Protein AF-A0AB37UD16-F1 (afdb_monomer)

Foldseek 3Di:
DPFDEDEDEFELCLVVCLPPDDQQVVSVVVSVVCQVCVCVVVVGHYDYQEYEFNAHADPCLQPDDDPVSVVVQVVRLVSLLVSLLVVLVCVVVPPPHAYAREFDGSFLVSRLVSLLSSLVSDDLRHEYEYDDCLCCVVCVVCVLRLLSNLVNRLVVCLVSNHAEYEYENDLDLLSLLSNVLSSVLSNHHYYYDHPLLPVCLVDPDNVVSVQPDNDSVVSVVVSVVCSVCSCVDPCNVVPDDNPPDPPDDD

Radius of gyration: 18.3 Å; Cα contacts (8 Å, |Δi|>4): 389; chains: 1; bounding box: 56×47×44 Å

Sequence (250 aa):
MQVATTIGLLDSGAFSDLQRRFTPEQALIRQLTWEARASKKLGVSWRCQAIASYDFIVPKALQLKSWRLETEAQTAIDLTVEAAQYITSQHQYLKPRHLILGCQGTDVEQYRQCVLRVLEYANADDWCGLGGWAKLGTYRSLLPIFYETLHECIPAIAASGIRHIHLYGVLLEQALAGLLFIADRYHLSVSCDSNRPLLDLTRRDLLRAGVRKAYWRDNVAWWLDYCAAMRSSKFYKEPPRLNNQLFLVF

Secondary structure (DSSP, 8-state):
-PPPPEEEEE---TTT-TTSPPPHHHHHHHHHHHHHHHHHHHTS-EEEEEEE------TTTTT---HHHHHHHHHHHHHHHHHHHHHHHTHHHHTTSEEEEEE--SSHHHHHHHHHHHHTT--TTSEEEE-S-TTTTT-GGGHHHHHHHHHHHHHHHHHTT--EEEETT---HHHHHHHHHHHHHTT-EEEE--SHHHHGGGSS-TTTTT---SSHHHHHHHHHHHHHTGGGSHHHHSPPPPTT------

pLDDT: mean 90.48, std 13.48, range [34.56, 98.81]

Nearest PDB structures (foldseek):
  8dbe-assembly1_A  TM=3.820E-01  e=1.912E+00  Homo sapiens
  1lt8-assembly1_A-2  TM=3.448E-01  e=3.074E+00  Homo sapiens
  5mp7-assembly1_A  TM=3.358E-01  e=5.788E+00  Mycolicibacterium smegmatis MC2 155
  1wxi-assembly1_A-2  TM=2.574E-01  e=3.416E+00  Escherichia coli
  1wxe-assembly1_A  TM=3.153E-01  e=9.304E+00  Escherichia coli

Solvent-accessible surface area (backbone atoms only — not comparable to full-atom values): 13843 Å² total; per-residue (Å²): 131,86,77,74,66,48,73,49,68,42,70,35,50,44,87,79,27,78,90,61,74,72,53,51,65,58,32,49,53,49,44,53,58,47,58,79,44,39,30,75,74,69,76,44,53,64,44,75,46,29,41,38,29,41,33,43,79,65,95,58,47,84,77,59,93,48,75,68,51,54,54,53,48,50,51,27,35,53,48,14,36,51,14,29,46,53,50,46,76,39,45,82,79,51,53,93,39,32,43,26,39,40,27,38,54,58,51,47,66,52,28,41,53,28,44,57,60,38,53,77,56,55,52,49,77,27,28,46,22,46,45,83,48,49,53,44,80,79,44,62,87,48,50,65,56,50,53,51,31,48,68,64,36,49,61,56,46,40,71,66,48,32,44,35,38,35,35,43,48,47,85,41,65,61,60,54,17,36,51,50,50,57,32,53,78,62,70,34,47,76,51,66,43,64,66,53,54,58,55,26,72,76,44,94,51,37,67,86,54,65,52,85,42,97,49,51,67,58,20,41,50,50,50,52,56,49,61,74,45,34,79,76,37,68,38,32,77,56,45,85,76,63,84,93,62,81,76,78,85,126

Organism: NCBI:txid388085

Mean predicted aligned error: 5.1 Å

Structure (mmCIF, N/CA/C/O backbone):
data_AF-A0AB37UD16-F1
#
_entry.id   AF-A0AB37UD16-F1
#
loop_
_atom_site.group_PDB
_atom_site.id
_atom_site.type_symbol
_atom_site.label_atom_id
_atom_site.label_alt_id
_atom_site.label_comp_id
_atom_site.label_asym_id
_atom_site.label_entity_id
_atom_site.label_seq_id
_atom_site.pdbx_PDB_ins_code
_atom_site.Cartn_x
_atom_site.Cartn_y
_atom_site.Cartn_z
_atom_site.occupancy
_atom_site.B_iso_or_equiv
_atom_site.auth_seq_id
_atom_site.auth_comp_id
_atom_site.auth_asym_id
_atom_site.auth_atom_id
_atom_site.pdbx_PDB_model_num
ATOM 1 N N . MET A 1 1 ? -31.918 6.066 -12.190 1.00 50.19 1 MET A N 1
ATOM 2 C CA . MET A 1 1 ? -30.537 5.591 -12.429 1.00 50.19 1 MET A CA 1
ATOM 3 C C . MET A 1 1 ? -29.808 5.587 -11.098 1.00 50.19 1 MET A C 1
ATOM 5 O O . MET A 1 1 ? -29.763 6.637 -10.470 1.00 50.19 1 MET A O 1
ATOM 9 N N . GLN A 1 2 ? -29.302 4.442 -10.633 1.00 49.12 2 GLN A N 1
ATOM 10 C CA . GLN A 1 2 ? -28.374 4.432 -9.498 1.00 49.12 2 GLN A CA 1
ATOM 11 C C . GLN A 1 2 ? -27.097 5.150 -9.938 1.00 49.12 2 GLN A C 1
ATOM 13 O O . GLN A 1 2 ? -26.460 4.744 -10.907 1.00 49.12 2 GLN A O 1
ATOM 18 N N . VAL A 1 3 ? -26.756 6.248 -9.266 1.00 68.69 3 VAL A N 1
ATOM 19 C CA . VAL A 1 3 ? -25.449 6.881 -9.445 1.00 68.69 3 VAL A CA 1
ATOM 20 C C . VAL A 1 3 ? -24.431 5.919 -8.846 1.00 68.69 3 VAL A C 1
ATOM 22 O O . VAL A 1 3 ? -24.510 5.620 -7.657 1.00 68.69 3 VAL A O 1
ATOM 25 N N . ALA A 1 4 ? -23.522 5.392 -9.666 1.00 81.25 4 ALA A N 1
ATOM 26 C CA . ALA A 1 4 ? -22.477 4.496 -9.188 1.00 81.25 4 ALA A CA 1
ATOM 27 C C . ALA A 1 4 ? -21.670 5.187 -8.073 1.00 81.25 4 ALA A C 1
ATOM 29 O O . ALA A 1 4 ? -21.161 6.295 -8.259 1.00 81.25 4 ALA A O 1
ATOM 30 N N . THR A 1 5 ? -21.574 4.550 -6.906 1.00 90.81 5 THR A N 1
ATOM 31 C CA . THR A 1 5 ? -20.748 5.038 -5.797 1.00 90.81 5 THR A CA 1
ATOM 32 C C . THR A 1 5 ? -19.291 4.688 -6.066 1.00 90.81 5 THR A C 1
ATOM 34 O O . THR A 1 5 ? -18.948 3.525 -6.270 1.00 90.81 5 THR A O 1
ATOM 37 N N . THR A 1 6 ? -18.416 5.689 -6.048 1.00 93.38 6 THR A N 1
ATOM 38 C CA . THR A 1 6 ? -16.969 5.478 -6.051 1.00 93.38 6 THR A CA 1
ATOM 39 C C . THR A 1 6 ? -16.547 4.872 -4.708 1.00 93.38 6 THR A C 1
ATOM 41 O O . THR A 1 6 ? -16.966 5.351 -3.652 1.00 93.38 6 THR A O 1
ATOM 44 N N . ILE A 1 7 ? -15.728 3.815 -4.759 1.00 94.75 7 ILE A N 1
ATOM 45 C CA . ILE A 1 7 ? -15.090 3.134 -3.615 1.00 94.75 7 ILE A CA 1
ATOM 46 C C . ILE A 1 7 ? -13.565 3.323 -3.737 1.00 94.75 7 ILE A C 1
ATOM 48 O O . ILE A 1 7 ? -13.040 3.412 -4.842 1.00 94.75 7 ILE A O 1
ATOM 52 N N . GLY A 1 8 ? -12.869 3.486 -2.616 1.00 95.06 8 GLY A N 1
ATOM 53 C CA . GLY A 1 8 ? -11.491 3.973 -2.595 1.00 95.06 8 GLY A CA 1
ATOM 54 C C . GLY A 1 8 ? -10.901 4.020 -1.189 1.00 95.06 8 GLY A C 1
ATOM 55 O O . GLY A 1 8 ? -11.560 3.688 -0.197 1.00 95.06 8 GLY A O 1
ATOM 56 N N . LEU A 1 9 ? -9.649 4.447 -1.124 1.00 96.94 9 LEU A N 1
ATOM 57 C CA . LEU A 1 9 ? -8.825 4.397 0.075 1.00 96.94 9 LEU A CA 1
ATOM 58 C C . LEU A 1 9 ? -8.332 5.809 0.400 1.00 96.94 9 LEU A C 1
ATOM 60 O O . LEU A 1 9 ? -8.100 6.612 -0.508 1.00 96.94 9 LEU A O 1
ATOM 64 N N . LEU A 1 10 ? -8.180 6.116 1.685 1.00 97.06 10 LEU A N 1
ATOM 65 C CA . LEU A 1 10 ? -7.607 7.377 2.145 1.00 97.06 10 LEU A CA 1
ATOM 66 C C . LEU A 1 10 ? -6.163 7.165 2.581 1.00 97.06 10 LEU A C 1
ATOM 68 O O . LEU A 1 10 ? -5.913 6.637 3.663 1.00 97.06 10 LEU A O 1
ATOM 72 N N . ASP A 1 11 ? -5.227 7.638 1.762 1.00 96.31 11 ASP A N 1
ATOM 73 C CA . ASP A 1 11 ? -3.826 7.790 2.157 1.00 96.31 11 ASP A CA 1
ATOM 74 C C . ASP A 1 11 ? -3.718 8.783 3.328 1.00 96.31 11 ASP A C 1
ATOM 76 O O . ASP A 1 11 ? -4.501 9.733 3.443 1.00 96.31 11 ASP A O 1
ATOM 80 N N . SER A 1 12 ? -2.762 8.544 4.218 1.00 96.12 12 SER A N 1
ATOM 81 C CA . SER A 1 12 ? -2.488 9.376 5.383 1.00 96.12 12 SER A CA 1
ATOM 82 C C . SER A 1 12 ? -1.819 10.699 5.032 1.00 96.12 12 SER A C 1
ATOM 84 O O . SER A 1 12 ? -1.863 11.624 5.838 1.00 96.12 12 SER A O 1
ATOM 86 N N . GLY A 1 13 ? -1.240 10.825 3.835 1.00 94.06 13 GLY A N 1
ATOM 87 C CA . GLY A 1 13 ? -0.472 11.977 3.371 1.00 94.06 13 GLY A CA 1
ATOM 88 C C . GLY A 1 13 ? 1.005 11.928 3.765 1.00 94.06 13 GLY A C 1
ATOM 89 O O . GLY A 1 13 ? 1.731 12.876 3.464 1.00 94.06 13 GLY A O 1
ATOM 90 N N . ALA A 1 14 ? 1.472 10.832 4.377 1.00 92.50 14 ALA A N 1
ATOM 91 C CA . ALA A 1 14 ? 2.841 10.668 4.871 1.00 92.50 14 ALA A CA 1
ATOM 92 C C . ALA A 1 14 ? 3.918 11.021 3.832 1.00 92.50 14 ALA A C 1
ATOM 94 O O . ALA A 1 14 ? 4.915 11.664 4.169 1.00 92.50 14 ALA A O 1
ATOM 95 N N . PHE A 1 15 ? 3.689 10.676 2.561 1.00 89.19 15 PHE A N 1
ATOM 96 C CA . PHE A 1 15 ? 4.589 10.999 1.449 1.00 89.19 15 PHE A CA 1
ATOM 97 C C . PHE A 1 15 ? 4.678 12.497 1.124 1.00 89.19 15 PHE A C 1
ATOM 99 O O . PHE A 1 15 ? 5.715 12.968 0.660 1.00 89.19 15 PHE A O 1
ATOM 106 N N . SER A 1 16 ? 3.610 13.259 1.357 1.00 90.25 16 SER A N 1
ATOM 107 C CA . SER A 1 16 ? 3.579 14.702 1.075 1.00 90.25 16 SER A CA 1
ATOM 108 C C . SER A 1 16 ? 4.138 15.541 2.228 1.00 90.25 16 SER A C 1
ATOM 110 O O . SER A 1 16 ? 4.622 16.648 2.008 1.00 90.25 16 SER A O 1
ATOM 112 N N . ASP A 1 17 ? 4.124 15.003 3.446 1.00 90.94 17 ASP A N 1
ATOM 113 C CA . ASP A 1 17 ? 4.440 15.737 4.676 1.00 90.94 17 ASP A CA 1
ATOM 114 C C . ASP A 1 17 ? 5.901 15.587 5.134 1.00 90.94 17 ASP A C 1
ATOM 116 O O . ASP A 1 17 ? 6.232 15.873 6.285 1.00 90.94 17 ASP A O 1
ATOM 120 N N . LEU A 1 18 ? 6.809 15.158 4.248 1.00 82.69 18 LEU A N 1
ATOM 121 C CA . LEU A 1 18 ? 8.214 14.887 4.597 1.00 82.69 18 LEU A CA 1
ATOM 122 C C . LEU A 1 18 ? 8.936 16.094 5.222 1.00 82.69 18 LEU A C 1
ATOM 124 O O . LEU A 1 18 ? 9.849 15.913 6.021 1.00 82.69 18 LEU A O 1
ATOM 128 N N . GLN A 1 19 ? 8.542 17.320 4.862 1.00 83.25 19 GLN A N 1
ATOM 129 C CA . GLN A 1 19 ? 9.136 18.555 5.392 1.00 83.25 19 GLN A CA 1
ATOM 130 C C . GLN A 1 19 ? 8.421 19.100 6.634 1.00 83.25 19 GLN A C 1
ATOM 132 O O . GLN A 1 19 ? 9.008 19.866 7.395 1.00 83.25 19 GLN A O 1
ATOM 137 N N . ARG A 1 20 ? 7.150 18.742 6.832 1.00 88.62 20 ARG A N 1
ATOM 138 C CA . ARG A 1 20 ? 6.320 19.229 7.936 1.00 88.62 20 ARG A CA 1
ATOM 139 C C . ARG A 1 20 ? 5.375 18.118 8.365 1.00 88.62 20 ARG A C 1
ATOM 141 O O 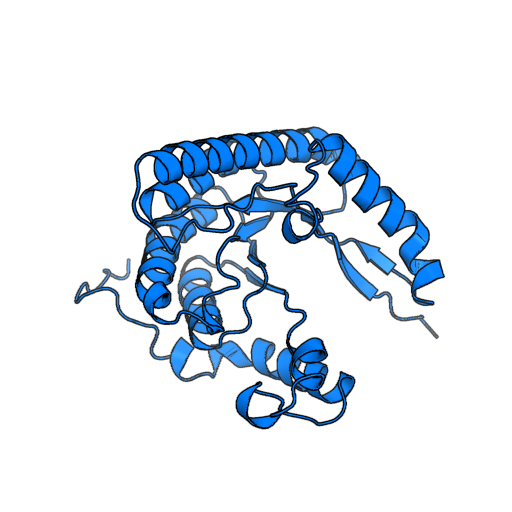. ARG A 1 20 ? 4.258 18.018 7.866 1.00 88.62 20 ARG A O 1
ATOM 148 N N . ARG A 1 21 ? 5.851 17.293 9.293 1.00 91.38 21 ARG A N 1
ATOM 149 C CA . ARG A 1 21 ? 5.105 16.142 9.797 1.00 91.38 21 ARG A CA 1
ATOM 150 C C . ARG A 1 21 ? 3.995 16.590 10.748 1.00 91.38 21 ARG A C 1
ATOM 152 O O . ARG A 1 21 ? 4.198 17.469 11.584 1.00 91.38 21 ARG A O 1
ATOM 159 N N . PHE A 1 22 ? 2.840 15.952 10.616 1.00 94.00 22 PHE A N 1
ATOM 160 C CA . PHE A 1 22 ? 1.748 16.007 11.583 1.00 94.00 22 PHE A CA 1
ATOM 161 C C . PHE A 1 22 ? 1.900 14.930 12.662 1.00 94.00 22 PHE A C 1
ATOM 163 O O . PHE A 1 22 ? 2.719 14.021 12.530 1.00 94.00 22 PHE A O 1
ATOM 170 N N . THR A 1 23 ? 1.095 15.015 13.719 1.00 96.44 23 THR A N 1
ATOM 171 C CA . THR A 1 23 ? 0.837 13.858 14.588 1.00 96.44 23 THR A CA 1
ATOM 172 C C . THR A 1 23 ? -0.113 12.869 13.891 1.00 96.44 23 THR A C 1
ATOM 174 O O . THR A 1 23 ? -0.852 13.278 12.985 1.00 96.44 23 THR A O 1
ATOM 177 N N . PRO A 1 24 ? -0.159 11.587 14.306 1.00 97.69 24 PRO A N 1
ATOM 178 C CA . PRO A 1 24 ? -1.139 10.627 13.788 1.00 97.69 24 PRO A CA 1
ATOM 179 C C . PRO A 1 24 ? -2.594 11.122 13.886 1.00 97.69 24 PRO A C 1
ATOM 181 O O . PRO A 1 24 ? -3.361 10.986 12.935 1.00 97.69 24 PRO A O 1
ATOM 184 N N . GLU A 1 25 ? -2.952 11.790 14.986 1.00 98.25 25 GLU A N 1
ATOM 185 C CA . GLU A 1 25 ? -4.274 12.401 15.181 1.00 98.25 25 GLU A CA 1
ATOM 186 C C . GLU A 1 25 ? -4.575 13.503 14.161 1.00 98.25 25 GLU A C 1
ATOM 188 O O . GLU A 1 25 ? -5.632 13.517 13.530 1.00 98.25 25 GLU A O 1
ATOM 193 N N . GLN A 1 26 ? -3.631 14.419 13.950 1.00 98.06 26 GLN A N 1
ATOM 194 C CA . GLN A 1 26 ? -3.787 15.498 12.975 1.00 98.06 26 GLN A CA 1
ATOM 195 C C . GLN A 1 26 ? -3.918 14.957 11.544 1.00 98.06 26 GLN A C 1
ATOM 197 O O . GLN A 1 26 ? -4.720 15.474 10.759 1.00 98.06 26 GLN A O 1
ATOM 202 N N . ALA A 1 27 ? -3.163 13.907 11.203 1.00 97.94 27 ALA A N 1
ATOM 203 C CA . ALA A 1 27 ? -3.276 13.229 9.916 1.00 97.94 27 ALA A CA 1
ATOM 204 C C . ALA A 1 27 ? -4.663 12.585 9.736 1.00 97.94 27 ALA A C 1
ATOM 206 O O . ALA A 1 27 ? -5.300 12.804 8.700 1.00 97.94 27 ALA A O 1
ATOM 207 N N . LEU A 1 28 ? -5.175 11.903 10.767 1.00 98.44 28 LEU A N 1
ATOM 208 C CA . LEU A 1 28 ? -6.514 11.312 10.765 1.00 98.44 28 LEU A CA 1
ATOM 209 C C . LEU A 1 28 ? -7.611 12.373 10.595 1.00 98.44 28 LEU A C 1
ATOM 211 O O . LEU A 1 28 ? -8.476 12.248 9.724 1.00 98.44 28 LEU A O 1
ATOM 215 N N . ILE A 1 29 ? -7.550 13.466 11.362 1.00 98.38 29 ILE A N 1
ATOM 216 C CA . ILE A 1 29 ? -8.497 14.587 11.248 1.00 98.38 29 ILE A CA 1
ATOM 217 C C . ILE A 1 29 ? -8.503 15.143 9.820 1.00 98.38 29 ILE A C 1
ATOM 219 O O . ILE A 1 29 ? -9.568 15.434 9.264 1.00 98.38 29 ILE A O 1
ATOM 223 N N . ARG A 1 30 ? -7.331 15.267 9.187 1.00 97.75 30 ARG A N 1
ATOM 224 C CA . ARG A 1 30 ? -7.219 15.715 7.794 1.00 97.75 30 ARG A CA 1
ATOM 225 C C . ARG A 1 30 ? -7.870 14.732 6.819 1.00 97.75 30 ARG A C 1
ATOM 227 O O . ARG A 1 30 ? -8.603 15.188 5.938 1.00 97.75 30 ARG A O 1
ATOM 234 N N . GLN A 1 31 ? -7.638 13.426 6.969 1.00 98.00 31 GLN A N 1
ATOM 235 C CA . GLN A 1 31 ? -8.264 12.390 6.134 1.00 98.00 31 GLN A CA 1
ATOM 236 C C . GLN A 1 31 ? -9.796 12.470 6.217 1.00 98.00 31 GLN A C 1
ATOM 238 O O . GLN A 1 31 ? -10.465 12.582 5.187 1.00 98.00 31 GLN A O 1
ATOM 243 N N . LEU A 1 32 ? -10.350 12.521 7.432 1.00 98.19 32 LEU A N 1
ATOM 244 C CA . LEU A 1 32 ? -11.799 12.591 7.662 1.00 98.19 32 LEU A CA 1
ATOM 245 C C . LEU A 1 32 ? -12.407 13.913 7.171 1.00 98.19 32 LEU A C 1
ATOM 247 O O . LEU A 1 32 ? -13.484 13.933 6.573 1.00 98.19 32 LEU A O 1
ATOM 251 N N . THR A 1 33 ? -11.689 15.027 7.343 1.00 97.81 33 THR A N 1
ATOM 252 C CA . THR A 1 33 ? -12.109 16.337 6.818 1.00 97.81 33 THR A CA 1
ATOM 253 C C . THR A 1 33 ? -12.171 16.339 5.291 1.00 97.81 33 THR A C 1
ATOM 255 O O . THR A 1 33 ? -13.073 16.946 4.704 1.00 97.81 33 THR A O 1
ATOM 258 N N . TRP A 1 34 ? -11.216 15.680 4.629 1.00 97.38 34 TRP A N 1
ATOM 259 C CA . TRP A 1 34 ? -11.242 15.519 3.179 1.00 97.38 34 TRP A CA 1
ATOM 260 C C . TRP A 1 34 ? -12.409 14.627 2.744 1.00 97.38 34 TRP A C 1
ATOM 262 O O . TRP A 1 34 ? -13.160 15.021 1.848 1.00 97.38 34 TRP A O 1
ATOM 272 N N . GLU A 1 35 ? -12.609 13.484 3.410 1.00 97.06 35 GLU A N 1
ATOM 273 C CA . GLU A 1 35 ? -13.692 12.535 3.120 1.00 97.06 35 GLU A CA 1
ATOM 274 C C . GLU A 1 35 ? -15.064 13.216 3.158 1.00 97.06 35 GLU A C 1
ATOM 276 O O . GLU A 1 35 ? -15.826 13.119 2.193 1.00 97.06 35 GLU A O 1
ATOM 281 N N . ALA A 1 36 ? -15.335 14.002 4.207 1.00 97.12 36 ALA A N 1
ATOM 282 C CA . ALA A 1 36 ? -16.593 14.729 4.394 1.00 97.12 36 ALA A CA 1
ATOM 283 C C . ALA A 1 36 ? -16.930 15.698 3.242 1.00 97.12 36 ALA A C 1
ATOM 285 O O . ALA A 1 36 ? -18.084 16.083 3.055 1.00 97.12 36 ALA A O 1
ATOM 286 N N . ARG A 1 37 ? -15.928 16.112 2.458 1.00 97.06 37 ARG A N 1
ATOM 287 C CA . ARG A 1 37 ? -16.080 17.053 1.336 1.00 97.06 37 ARG A CA 1
ATOM 288 C C . ARG A 1 37 ? -15.939 16.381 -0.026 1.00 97.06 37 ARG A C 1
ATOM 290 O O . ARG A 1 37 ? -16.214 17.025 -1.041 1.00 97.06 37 ARG A O 1
ATOM 297 N N . ALA A 1 38 ? -15.502 15.126 -0.079 1.00 95.81 38 ALA A N 1
ATOM 298 C CA . ALA A 1 38 ? -15.037 14.521 -1.316 1.00 95.81 38 ALA A CA 1
ATOM 299 C C . ALA A 1 38 ? -16.165 14.245 -2.320 1.00 95.81 38 ALA A C 1
ATOM 301 O O . ALA A 1 38 ? -15.970 14.553 -3.492 1.00 95.81 38 ALA A O 1
ATOM 302 N N . SER A 1 39 ? -17.371 13.844 -1.894 1.00 95.12 39 SER A N 1
ATOM 303 C CA . SER A 1 39 ? -18.503 13.694 -2.829 1.00 95.12 39 SER A CA 1
ATOM 304 C C . SER A 1 39 ? -18.820 14.999 -3.572 1.00 95.12 39 SER A C 1
ATOM 306 O O . SER A 1 39 ? -18.937 15.032 -4.796 1.00 95.12 39 SER A O 1
ATOM 308 N N . LYS A 1 40 ? -18.882 16.119 -2.834 1.00 95.19 40 LYS A N 1
ATOM 309 C CA . LYS A 1 40 ? -19.113 17.454 -3.408 1.00 95.19 40 LYS A CA 1
ATOM 310 C C . LYS A 1 40 ? -17.952 17.888 -4.302 1.00 95.19 40 LYS A C 1
ATOM 312 O O . LYS A 1 40 ? -18.180 18.438 -5.372 1.00 95.19 40 LYS A O 1
ATOM 317 N N . LYS A 1 41 ? -16.713 17.657 -3.860 1.00 94.31 41 LYS A N 1
ATOM 318 C CA . LYS A 1 41 ? -15.502 18.057 -4.587 1.00 94.31 41 LYS A CA 1
ATOM 319 C C . LYS A 1 41 ? -15.326 17.291 -5.901 1.00 94.31 41 LYS A C 1
ATOM 321 O O . LYS A 1 41 ? -14.844 17.870 -6.866 1.00 94.31 41 LYS A O 1
ATOM 326 N N . LEU A 1 42 ? -15.687 16.009 -5.924 1.00 91.19 42 LEU A N 1
ATOM 327 C CA . LEU A 1 42 ? -15.517 15.128 -7.079 1.00 91.19 42 LEU A CA 1
ATOM 328 C C . LEU A 1 42 ? -16.752 15.083 -7.991 1.00 91.19 42 LEU A C 1
ATOM 330 O O . LEU A 1 42 ? -16.654 14.592 -9.111 1.00 91.19 42 LEU A O 1
ATOM 334 N N . GLY A 1 43 ? -17.907 15.575 -7.530 1.00 93.75 43 GLY A N 1
ATOM 335 C CA . GLY A 1 43 ? -19.162 15.513 -8.285 1.00 93.75 43 GLY A CA 1
ATOM 336 C C . GLY A 1 43 ? -19.726 14.093 -8.425 1.00 93.75 43 GLY A C 1
ATOM 337 O O . GLY A 1 43 ? -20.530 13.844 -9.319 1.00 93.75 43 GLY A O 1
ATOM 338 N N . VAL A 1 44 ? -19.305 13.161 -7.564 1.00 93.19 44 VAL A N 1
ATOM 339 C CA . VAL A 1 44 ? -19.741 11.754 -7.547 1.00 93.19 44 VAL A CA 1
ATOM 340 C C . VAL A 1 44 ? -20.034 11.309 -6.117 1.00 93.19 44 VAL A C 1
ATOM 342 O O . VAL A 1 44 ? -19.515 11.886 -5.166 1.00 93.19 44 VAL A O 1
ATOM 345 N N . SER A 1 45 ? -20.860 10.276 -5.940 1.00 95.06 45 SER A N 1
ATOM 346 C CA . SER A 1 45 ? -21.026 9.640 -4.627 1.00 95.06 45 SER A CA 1
ATOM 347 C C . SER A 1 45 ? -19.715 8.960 -4.228 1.00 95.06 45 SER A C 1
ATOM 349 O O . SER A 1 45 ? -19.162 8.195 -5.017 1.00 95.06 45 SER A O 1
ATOM 351 N N . TRP A 1 46 ? -19.216 9.243 -3.025 1.00 95.88 46 TRP A N 1
ATOM 352 C CA . TRP A 1 46 ? -17.929 8.756 -2.539 1.00 95.88 46 TRP A CA 1
ATOM 353 C C . TRP A 1 46 ? -18.071 8.024 -1.196 1.00 95.88 46 TRP A C 1
ATOM 355 O O . TRP A 1 46 ? -18.790 8.492 -0.312 1.00 95.88 46 TRP A O 1
ATOM 365 N N . ARG A 1 47 ? -17.394 6.875 -1.043 1.00 95.75 47 ARG A N 1
ATOM 366 C CA . ARG A 1 47 ? -17.357 6.075 0.190 1.00 95.75 47 ARG A CA 1
ATOM 367 C C . ARG A 1 47 ? -15.956 5.526 0.462 1.00 95.75 47 ARG A C 1
ATOM 369 O O . ARG A 1 47 ? -15.483 4.662 -0.277 1.00 95.75 47 ARG A O 1
ATOM 376 N N . CYS A 1 48 ? -15.356 5.935 1.578 1.00 97.31 48 CYS A N 1
ATOM 377 C CA . CYS A 1 48 ? -14.093 5.375 2.052 1.00 97.31 48 CYS A CA 1
ATOM 378 C C . CYS A 1 48 ? -14.253 3.903 2.459 1.00 97.31 48 CYS A C 1
ATOM 380 O O . CYS A 1 48 ? -15.087 3.574 3.302 1.00 97.31 48 CYS A O 1
ATOM 382 N N . GLN A 1 49 ? -13.461 3.019 1.851 1.00 97.88 49 GLN A N 1
ATOM 383 C CA . GLN A 1 49 ? -13.394 1.601 2.212 1.00 97.88 49 GLN A CA 1
ATOM 384 C C . GLN A 1 49 ? -12.312 1.333 3.251 1.00 97.88 49 GLN A C 1
ATOM 386 O O . GLN A 1 49 ? -12.523 0.516 4.146 1.00 97.88 49 GLN A O 1
ATOM 391 N N . ALA A 1 50 ? -11.169 2.006 3.129 1.00 98.31 50 ALA A N 1
ATOM 392 C CA . ALA A 1 50 ? -10.075 1.854 4.070 1.00 98.31 50 ALA A CA 1
ATOM 393 C C . ALA A 1 50 ? -9.304 3.157 4.266 1.00 98.31 50 ALA A C 1
ATOM 395 O O . ALA A 1 50 ? -9.253 4.009 3.373 1.00 98.31 50 ALA A O 1
ATOM 396 N N . ILE A 1 51 ? -8.689 3.288 5.435 1.00 98.50 51 ILE A N 1
ATOM 397 C CA . ILE A 1 51 ? -7.928 4.464 5.849 1.00 98.50 51 ILE A CA 1
ATOM 398 C C . ILE A 1 51 ? -6.535 4.047 6.319 1.00 98.50 51 ILE A C 1
ATOM 400 O O . ILE A 1 51 ? -6.394 3.128 7.122 1.00 98.50 51 ILE A O 1
ATOM 404 N N . ALA A 1 52 ? -5.503 4.689 5.779 1.00 98.50 52 ALA A N 1
ATOM 405 C CA . ALA A 1 52 ? -4.117 4.355 6.074 1.00 98.50 52 ALA A CA 1
ATOM 406 C C . ALA A 1 52 ? -3.626 5.013 7.366 1.00 98.50 52 ALA A C 1
ATOM 408 O O . ALA A 1 52 ? -3.954 6.174 7.635 1.00 98.50 52 ALA A O 1
ATOM 409 N N . SER A 1 53 ? -2.796 4.289 8.122 1.00 98.25 53 SER A N 1
ATOM 410 C CA . SER A 1 53 ? -2.011 4.845 9.223 1.00 98.25 53 SER A CA 1
ATOM 411 C C . SER A 1 53 ? -0.979 5.859 8.711 1.00 98.25 53 SER A C 1
ATOM 413 O O . SER A 1 53 ? -0.556 5.834 7.552 1.00 98.25 53 SER A O 1
ATOM 415 N N . TYR A 1 54 ? -0.585 6.795 9.575 1.00 97.62 54 TYR A N 1
ATOM 416 C CA . TYR A 1 54 ? 0.366 7.857 9.240 1.00 97.62 54 TYR A CA 1
ATOM 417 C C . TYR A 1 54 ? 1.820 7.417 9.460 1.00 97.62 54 TYR A C 1
ATOM 419 O O . TYR A 1 54 ? 2.517 7.894 10.357 1.00 97.62 54 TYR A O 1
ATOM 427 N N . ASP A 1 55 ? 2.263 6.478 8.630 1.00 93.50 55 ASP A N 1
ATOM 428 C CA . ASP A 1 55 ? 3.601 5.895 8.654 1.00 93.50 55 ASP A CA 1
ATOM 429 C C . ASP A 1 55 ? 4.724 6.925 8.419 1.00 93.50 55 ASP A C 1
ATOM 431 O O . ASP A 1 55 ? 4.513 8.066 7.976 1.00 93.50 55 ASP A O 1
ATOM 435 N N . PHE A 1 56 ? 5.954 6.547 8.775 1.00 90.88 56 PHE A N 1
ATOM 436 C CA . PHE A 1 56 ? 7.131 7.398 8.620 1.00 90.88 56 PHE A CA 1
ATOM 437 C C . PHE A 1 56 ? 8.039 6.871 7.508 1.00 90.88 56 PHE A C 1
ATOM 439 O O . PHE A 1 56 ? 8.742 5.875 7.654 1.00 90.88 56 PHE A O 1
ATOM 446 N N . ILE A 1 57 ? 8.054 7.583 6.383 1.00 84.19 57 ILE A N 1
ATOM 447 C CA . ILE A 1 57 ? 8.863 7.220 5.218 1.00 84.19 57 ILE A CA 1
ATOM 448 C C . ILE A 1 57 ? 10.278 7.769 5.395 1.00 84.19 57 ILE A C 1
ATOM 450 O O . ILE A 1 57 ? 10.462 8.979 5.514 1.00 84.19 57 ILE A O 1
ATOM 454 N N . VAL A 1 58 ? 11.285 6.900 5.318 1.00 75.69 58 VAL A N 1
ATOM 455 C CA . VAL A 1 58 ? 12.700 7.299 5.305 1.00 75.69 58 VAL A CA 1
ATOM 456 C C . VAL A 1 58 ? 13.121 7.619 3.861 1.00 75.69 58 VAL A C 1
ATOM 458 O O . VAL A 1 58 ? 13.279 6.704 3.049 1.00 75.69 58 VAL A O 1
ATOM 461 N N . PRO A 1 59 ? 13.359 8.892 3.488 1.00 62.00 59 PRO A N 1
ATOM 462 C CA . PRO A 1 59 ? 13.540 9.280 2.082 1.00 62.00 59 PRO A CA 1
ATOM 463 C C . PRO A 1 59 ? 14.796 8.701 1.407 1.00 62.00 59 PRO A C 1
ATOM 465 O O . PRO A 1 59 ? 14.875 8.678 0.178 1.00 62.00 59 PRO A O 1
ATOM 468 N N . LYS A 1 60 ? 15.790 8.265 2.197 1.00 59.78 60 LYS A N 1
ATOM 469 C CA . LYS A 1 60 ? 17.106 7.776 1.735 1.00 59.78 60 LYS A CA 1
ATOM 470 C C . LYS A 1 60 ? 17.432 6.336 2.140 1.00 59.78 60 LYS A C 1
ATOM 472 O O . LYS A 1 60 ? 18.535 5.880 1.848 1.00 59.78 60 LYS A O 1
ATOM 477 N N . ALA A 1 61 ? 16.479 5.640 2.756 1.00 53.84 61 ALA A N 1
ATOM 478 C CA . ALA A 1 61 ? 16.610 4.295 3.317 1.00 53.84 61 ALA A CA 1
ATOM 479 C C . ALA A 1 61 ? 17.482 3.342 2.492 1.00 53.84 61 ALA A C 1
ATOM 481 O O . ALA A 1 61 ? 18.411 2.728 2.995 1.00 53.84 61 ALA A O 1
ATOM 482 N N . LEU A 1 62 ? 17.200 3.264 1.193 1.00 52.78 62 LEU A N 1
ATOM 483 C CA . LEU A 1 62 ? 17.735 2.219 0.324 1.00 52.78 62 LEU A CA 1
ATOM 484 C C . LEU A 1 62 ? 19.004 2.637 -0.439 1.00 52.78 62 LEU A C 1
ATOM 486 O O . LEU A 1 62 ? 19.437 1.915 -1.334 1.00 52.78 62 LEU A O 1
ATOM 490 N N . GLN A 1 63 ? 19.577 3.814 -0.156 1.00 51.62 63 GLN A N 1
ATOM 491 C CA . GLN A 1 63 ? 20.656 4.386 -0.978 1.00 51.62 63 GLN A CA 1
ATOM 492 C C . GLN A 1 63 ? 22.003 4.537 -0.270 1.00 51.62 63 GLN A C 1
ATOM 494 O O . GLN A 1 63 ? 23.008 4.724 -0.952 1.00 51.62 63 GLN A O 1
ATOM 499 N N . LEU A 1 64 ? 22.066 4.468 1.060 1.00 51.12 64 LEU A N 1
ATOM 500 C CA . LEU A 1 64 ? 23.297 4.740 1.802 1.00 51.12 64 LEU A CA 1
ATOM 501 C C . LEU A 1 64 ? 23.360 3.854 3.058 1.00 51.12 64 LEU A C 1
ATOM 503 O O . LEU A 1 64 ? 22.399 3.778 3.812 1.00 51.12 64 LEU A O 1
ATOM 507 N N . LYS A 1 65 ? 24.499 3.195 3.300 1.00 52.78 65 LYS A N 1
ATOM 508 C CA . LYS A 1 65 ? 24.787 2.514 4.572 1.00 52.78 65 LYS A CA 1
ATOM 509 C C . LYS A 1 65 ? 25.598 3.464 5.446 1.00 52.78 65 LYS A C 1
ATOM 511 O O . LYS A 1 65 ? 26.762 3.728 5.156 1.00 52.78 65 LYS A O 1
ATOM 516 N N . SER A 1 66 ? 24.977 4.029 6.474 1.00 57.19 66 SER A N 1
ATOM 517 C CA . SER A 1 66 ? 25.675 4.810 7.499 1.00 57.19 66 SER A CA 1
ATOM 518 C C . SER A 1 66 ? 24.968 4.643 8.837 1.00 57.19 66 SER A C 1
ATOM 520 O O . SER A 1 66 ? 23.747 4.515 8.858 1.00 57.19 66 SER A O 1
ATOM 522 N N . TRP A 1 67 ? 25.706 4.718 9.944 1.00 56.56 67 TRP A N 1
ATOM 523 C CA . TRP A 1 67 ? 25.143 4.606 11.298 1.00 56.56 67 TRP A CA 1
ATOM 524 C C . TRP A 1 67 ? 24.000 5.608 11.562 1.00 56.56 67 TRP A C 1
ATOM 526 O O . TRP A 1 67 ? 23.034 5.294 12.254 1.00 56.56 67 TRP A O 1
ATOM 536 N N . ARG A 1 68 ? 24.063 6.810 10.962 1.00 57.69 68 ARG A N 1
ATOM 537 C CA . ARG A 1 68 ? 22.984 7.811 11.051 1.00 57.69 68 ARG A CA 1
ATOM 538 C C . ARG A 1 68 ? 21.693 7.308 10.419 1.00 57.69 68 ARG A C 1
ATOM 540 O O . ARG A 1 68 ? 20.624 7.529 10.967 1.00 57.69 68 ARG A O 1
ATOM 547 N N . LEU A 1 69 ? 21.805 6.595 9.302 1.00 68.19 69 LEU A N 1
ATOM 548 C CA . LEU A 1 69 ? 20.657 6.031 8.598 1.00 68.19 69 LEU A CA 1
ATOM 549 C C . LEU A 1 69 ? 20.055 4.846 9.345 1.00 68.19 69 LEU A C 1
ATOM 551 O O . LEU A 1 69 ? 18.849 4.677 9.281 1.00 68.19 69 LEU A O 1
ATOM 555 N N . GLU A 1 70 ? 20.850 4.077 10.090 1.00 69.75 70 GLU A N 1
ATOM 556 C CA . GLU A 1 70 ? 20.324 3.017 10.961 1.00 69.75 70 GLU A CA 1
ATOM 557 C C . GLU A 1 70 ? 19.486 3.601 12.106 1.00 69.75 70 GLU A C 1
ATOM 559 O O . GLU A 1 70 ? 18.380 3.134 12.366 1.00 69.75 70 GLU A O 1
ATOM 564 N N . THR A 1 71 ? 19.958 4.678 12.744 1.00 75.75 71 THR A N 1
ATOM 565 C CA . THR A 1 71 ? 19.196 5.356 13.811 1.00 75.75 71 THR A CA 1
ATOM 566 C C . THR A 1 71 ? 17.940 6.049 13.265 1.00 75.75 71 THR A C 1
ATOM 568 O O . THR A 1 71 ? 16.867 5.961 13.863 1.00 75.75 71 THR A O 1
ATOM 571 N N . GLU A 1 72 ? 18.044 6.714 12.110 1.00 80.44 72 GLU A N 1
ATOM 572 C CA . GLU A 1 72 ? 16.893 7.309 11.416 1.00 80.44 72 GLU A CA 1
ATOM 573 C C . GLU A 1 72 ? 15.878 6.243 10.975 1.00 80.44 72 GLU A C 1
ATOM 575 O O . GLU A 1 72 ? 14.673 6.453 11.107 1.00 80.44 72 GLU A O 1
ATOM 580 N N . ALA A 1 73 ? 16.350 5.088 10.498 1.00 81.88 73 ALA A N 1
ATOM 581 C CA . ALA A 1 73 ? 15.507 3.955 10.136 1.00 81.88 73 ALA A CA 1
ATOM 582 C C . ALA A 1 73 ? 14.768 3.389 11.347 1.00 81.88 73 ALA A C 1
ATOM 584 O O . ALA A 1 73 ? 13.556 3.199 11.278 1.00 81.88 73 ALA A O 1
ATOM 585 N N . GLN A 1 74 ? 15.463 3.188 12.467 1.00 88.50 74 GLN A N 1
ATOM 586 C CA . GLN A 1 74 ? 14.834 2.703 13.692 1.00 88.50 74 GLN A CA 1
ATOM 587 C C . GLN A 1 74 ? 13.775 3.686 14.205 1.00 88.50 74 GLN A C 1
ATOM 589 O O . GLN A 1 74 ? 12.654 3.283 14.500 1.00 88.50 74 GLN A O 1
ATOM 594 N N . THR A 1 75 ? 14.089 4.986 14.204 1.00 89.25 75 THR A N 1
ATOM 595 C CA . THR A 1 75 ? 13.134 6.043 14.578 1.00 89.25 75 THR A CA 1
ATOM 596 C C . THR A 1 75 ? 11.897 6.013 13.680 1.00 89.25 75 THR A C 1
ATOM 598 O O . THR A 1 75 ? 10.771 6.154 14.151 1.00 89.25 75 THR A O 1
ATOM 601 N N . ALA A 1 76 ? 12.078 5.802 12.376 1.00 89.06 76 ALA A N 1
ATOM 602 C CA . ALA A 1 76 ? 10.966 5.697 11.444 1.00 89.06 76 ALA A CA 1
ATOM 603 C C . ALA A 1 76 ? 10.094 4.462 11.695 1.00 89.06 76 ALA A C 1
ATOM 605 O O . ALA A 1 76 ? 8.870 4.554 11.588 1.00 89.06 76 ALA A O 1
ATOM 606 N N . ILE A 1 77 ? 10.698 3.327 12.054 1.00 92.94 77 ILE A N 1
ATOM 607 C CA . ILE A 1 77 ? 9.962 2.124 12.456 1.00 92.94 77 ILE A CA 1
ATOM 608 C C . ILE A 1 77 ? 9.153 2.412 13.719 1.00 92.94 77 ILE A C 1
ATOM 610 O O . ILE A 1 77 ? 7.958 2.135 13.737 1.00 92.94 77 ILE A O 1
ATOM 614 N N . ASP A 1 78 ? 9.763 3.020 14.737 1.00 95.25 78 ASP A N 1
ATOM 615 C CA . ASP A 1 78 ? 9.089 3.332 16.000 1.00 95.25 78 ASP A CA 1
ATOM 616 C C . ASP A 1 78 ? 7.889 4.264 15.791 1.00 95.25 78 ASP A C 1
ATOM 618 O O . ASP A 1 78 ? 6.789 3.960 16.248 1.00 95.25 78 ASP A O 1
ATOM 622 N N . LEU A 1 79 ? 8.060 5.333 15.007 1.00 95.50 79 LEU A N 1
ATOM 623 C CA . LEU A 1 79 ? 6.972 6.255 14.661 1.00 95.50 79 LEU A CA 1
ATOM 624 C C . LEU A 1 79 ? 5.887 5.596 13.795 1.00 95.50 79 LEU A C 1
ATOM 626 O O . LEU A 1 79 ? 4.713 5.946 13.893 1.00 95.50 79 LEU A O 1
ATOM 630 N N . THR A 1 80 ? 6.261 4.641 12.941 1.00 96.88 80 THR A N 1
ATOM 631 C CA . THR A 1 80 ? 5.304 3.863 12.139 1.00 96.88 80 THR A CA 1
ATOM 632 C C . THR A 1 80 ? 4.462 2.945 13.026 1.00 96.88 80 THR A C 1
ATOM 634 O O . THR A 1 80 ? 3.244 2.884 12.861 1.00 96.88 80 THR A O 1
ATOM 637 N N . VAL A 1 81 ? 5.088 2.287 14.006 1.00 98.19 81 VAL A N 1
ATOM 638 C CA . VAL A 1 81 ? 4.402 1.449 14.999 1.00 98.19 81 VAL A CA 1
ATOM 639 C C . VAL A 1 81 ? 3.482 2.296 15.883 1.00 98.19 81 VAL A C 1
ATOM 641 O O . VAL A 1 81 ? 2.329 1.923 16.076 1.00 98.19 81 VAL A O 1
ATOM 644 N N . GLU A 1 82 ? 3.930 3.469 16.340 1.00 98.06 82 GLU A N 1
ATOM 645 C CA . GLU A 1 82 ? 3.096 4.414 17.098 1.00 98.06 82 GLU A CA 1
ATOM 646 C C . GLU A 1 82 ? 1.865 4.858 16.290 1.00 98.06 82 GLU A C 1
ATOM 648 O O . GLU A 1 82 ? 0.745 4.879 16.802 1.00 98.06 82 GLU A O 1
ATOM 653 N N . ALA A 1 83 ? 2.038 5.160 14.999 1.00 98.19 83 ALA A N 1
ATOM 654 C CA . ALA A 1 83 ? 0.928 5.532 14.128 1.00 98.19 83 ALA A CA 1
ATOM 655 C C . ALA A 1 83 ? -0.066 4.379 13.906 1.00 98.19 83 ALA A C 1
ATOM 657 O O . ALA A 1 83 ? -1.274 4.625 13.837 1.00 98.19 83 ALA A O 1
ATOM 658 N N . ALA A 1 84 ? 0.419 3.136 13.802 1.00 98.44 84 ALA A N 1
ATOM 659 C CA . ALA A 1 84 ? -0.424 1.944 13.725 1.00 98.44 84 ALA A CA 1
ATOM 660 C C . ALA A 1 84 ? -1.213 1.740 15.028 1.00 98.44 84 ALA A C 1
ATOM 662 O O . ALA A 1 84 ? -2.436 1.626 14.993 1.00 98.44 84 ALA A O 1
ATOM 663 N N . GLN A 1 85 ? -0.540 1.806 16.178 1.00 98.56 85 GLN A N 1
ATOM 664 C CA . GLN A 1 85 ? -1.177 1.724 17.491 1.00 98.56 85 GLN A CA 1
ATOM 665 C C . GLN A 1 85 ? -2.256 2.802 17.661 1.00 98.56 85 GLN A C 1
ATOM 667 O O . GLN A 1 85 ? -3.374 2.509 18.095 1.00 98.56 85 GLN A O 1
ATOM 672 N N . TYR A 1 86 ? -1.948 4.047 17.285 1.00 98.62 86 TYR A N 1
ATOM 673 C CA . TYR A 1 86 ? -2.903 5.143 17.358 1.00 98.62 86 TYR A CA 1
ATOM 674 C C . TYR A 1 86 ? -4.136 4.870 16.495 1.00 98.62 86 TYR A C 1
ATOM 676 O O . TYR A 1 86 ? -5.252 4.951 17.007 1.00 98.62 86 TYR A O 1
ATOM 684 N N . ILE A 1 87 ? -3.981 4.527 15.212 1.00 98.38 87 ILE A N 1
ATOM 685 C CA . ILE A 1 87 ? -5.156 4.344 14.348 1.00 98.38 87 ILE A CA 1
ATOM 686 C C . ILE A 1 87 ? -5.992 3.128 14.771 1.00 98.38 87 ILE A C 1
ATOM 688 O O . ILE A 1 87 ? -7.220 3.216 14.757 1.00 98.38 87 ILE A O 1
ATOM 692 N N . THR A 1 88 ? -5.365 2.045 15.247 1.00 98.25 88 THR A N 1
ATOM 693 C CA . THR A 1 88 ? -6.080 0.904 15.838 1.00 98.25 88 THR A CA 1
ATOM 694 C C . THR A 1 88 ? -6.873 1.328 17.073 1.00 98.25 88 THR A C 1
ATOM 696 O O . THR A 1 88 ? -8.011 0.896 17.246 1.00 98.25 88 THR A O 1
ATOM 699 N N . SER A 1 89 ? -6.358 2.235 17.913 1.00 98.38 89 SER A N 1
ATOM 700 C CA . SER A 1 89 ? -7.134 2.751 19.055 1.00 98.38 89 SER A CA 1
ATOM 701 C C . SER A 1 89 ? -8.441 3.447 18.633 1.00 98.38 89 SER A C 1
ATOM 703 O O . SER A 1 89 ? -9.374 3.550 19.426 1.00 98.38 89 SER A O 1
ATOM 705 N N . GLN A 1 90 ? -8.536 3.874 17.368 1.00 98.38 90 GLN A N 1
ATOM 706 C CA . GLN A 1 90 ? -9.708 4.513 16.768 1.00 98.38 90 GLN A CA 1
ATOM 707 C C . GLN A 1 90 ? -10.615 3.532 16.002 1.00 98.38 90 GLN A C 1
ATOM 709 O O . GLN A 1 90 ? -11.595 3.962 15.392 1.00 98.38 90 GLN A O 1
ATOM 714 N N . HIS A 1 91 ? -10.340 2.220 16.025 1.00 96.38 91 HIS A N 1
ATOM 715 C CA . HIS A 1 91 ? -11.027 1.210 15.202 1.00 96.38 91 HIS A CA 1
ATOM 716 C C . HIS A 1 91 ? -12.555 1.287 15.317 1.00 96.38 91 HIS A C 1
ATOM 718 O O . HIS A 1 91 ? -13.249 1.386 14.307 1.00 96.38 91 HIS A O 1
ATOM 724 N N . GLN A 1 92 ? -13.095 1.367 16.542 1.00 97.00 92 GLN A N 1
ATOM 725 C CA . GLN A 1 92 ? -14.545 1.480 16.762 1.00 97.00 92 GLN A CA 1
ATOM 726 C C . GLN A 1 92 ? -15.159 2.734 16.127 1.00 97.00 92 GLN A C 1
ATOM 728 O O . GLN A 1 92 ? -16.246 2.656 15.559 1.00 97.00 92 GLN A O 1
ATOM 733 N N . TYR A 1 93 ? -14.465 3.871 16.202 1.00 98.00 93 TYR A N 1
ATOM 734 C CA . TYR A 1 93 ? -14.910 5.134 15.613 1.00 98.00 93 TYR A CA 1
ATOM 735 C C . TYR A 1 93 ? -14.848 5.110 14.078 1.00 98.00 93 TYR A C 1
ATOM 737 O O . TYR A 1 93 ? -15.669 5.733 13.404 1.00 98.00 93 TYR A O 1
ATOM 745 N N . LEU A 1 94 ? -13.889 4.373 13.515 1.00 97.94 94 LEU A N 1
ATOM 746 C CA . LEU A 1 94 ? -13.639 4.331 12.076 1.00 97.94 94 LEU A CA 1
ATOM 747 C C . LEU A 1 94 ? -14.462 3.274 11.334 1.00 97.94 94 LEU A C 1
ATOM 749 O O . LEU A 1 94 ? -14.571 3.364 10.103 1.00 97.94 94 LEU A O 1
ATOM 753 N N . LYS A 1 95 ? -15.105 2.339 12.048 1.00 96.88 95 LYS A N 1
ATOM 754 C CA . LYS A 1 95 ? -16.048 1.380 11.457 1.00 96.88 95 LYS A CA 1
ATOM 755 C C . LYS A 1 95 ? -17.104 2.093 10.591 1.00 96.88 95 LYS A C 1
ATOM 757 O O . LYS A 1 95 ? -17.588 3.167 10.951 1.00 96.88 95 LYS A O 1
ATOM 762 N N . PRO A 1 96 ? -17.479 1.514 9.436 1.00 96.31 96 PRO A N 1
ATOM 763 C CA . PRO A 1 96 ? -17.137 0.171 8.955 1.00 96.31 96 PRO A CA 1
ATOM 764 C C . PRO A 1 96 ? -15.874 0.112 8.066 1.00 96.31 96 PRO A C 1
ATOM 766 O O . PRO A 1 96 ? -15.755 -0.807 7.261 1.00 96.31 96 PRO A O 1
ATOM 769 N N . ARG A 1 97 ? -14.971 1.102 8.129 1.00 97.81 97 ARG A N 1
ATOM 770 C CA . ARG A 1 97 ? -13.747 1.114 7.307 1.00 97.81 97 ARG A CA 1
ATOM 771 C C . ARG A 1 97 ? -12.761 0.048 7.783 1.00 97.81 97 ARG A C 1
ATOM 773 O O . ARG A 1 97 ? -12.680 -0.217 8.978 1.00 97.81 97 ARG A O 1
ATOM 780 N N . HIS A 1 98 ? -11.966 -0.474 6.856 1.00 98.44 98 HIS A N 1
ATOM 781 C CA . HIS A 1 98 ? -10.737 -1.193 7.185 1.00 98.44 98 HIS A CA 1
ATOM 782 C C . HIS A 1 98 ? -9.626 -0.200 7.555 1.00 98.44 98 HIS A C 1
ATOM 784 O O . HIS A 1 98 ? -9.577 0.909 7.010 1.00 98.44 98 HIS A O 1
ATOM 790 N N . LEU A 1 99 ? -8.703 -0.592 8.431 1.00 98.69 99 LEU A N 1
ATOM 791 C CA . LEU A 1 99 ? -7.480 0.173 8.673 1.00 98.69 99 LEU A CA 1
ATOM 792 C C . LEU A 1 99 ? -6.347 -0.423 7.838 1.00 98.69 99 LEU A C 1
ATOM 794 O O . LEU A 1 99 ? -6.161 -1.635 7.837 1.00 98.69 99 LEU A O 1
ATOM 798 N N . ILE A 1 100 ? -5.589 0.408 7.121 1.00 98.75 100 ILE A N 1
ATOM 799 C CA . ILE A 1 100 ? -4.361 -0.031 6.448 1.00 98.75 100 ILE A CA 1
ATOM 800 C C . ILE A 1 100 ? -3.181 0.335 7.339 1.00 98.75 100 ILE A C 1
ATOM 802 O O . ILE A 1 100 ? -2.796 1.501 7.430 1.00 98.75 100 ILE A O 1
ATOM 806 N N . LEU A 1 101 ? -2.601 -0.664 7.994 1.00 98.69 101 LEU A N 1
ATOM 807 C CA . LEU A 1 101 ? -1.478 -0.485 8.903 1.00 98.69 101 LEU A CA 1
ATOM 808 C C . LEU A 1 101 ? -0.175 -0.504 8.097 1.00 98.69 101 LEU A C 1
ATOM 810 O O . LEU A 1 101 ? 0.312 -1.562 7.691 1.00 98.69 101 LEU A O 1
ATOM 814 N N . GLY A 1 102 ? 0.343 0.686 7.794 1.00 97.62 102 GLY A N 1
ATOM 815 C CA . GLY A 1 102 ? 1.579 0.870 7.040 1.00 97.62 102 GLY A CA 1
ATOM 816 C C . GLY A 1 102 ? 2.796 0.290 7.760 1.00 97.62 102 GLY A C 1
ATOM 817 O O . GLY A 1 102 ? 2.947 0.449 8.966 1.00 97.62 102 GLY A O 1
ATOM 818 N N . CYS A 1 103 ? 3.662 -0.364 6.994 1.00 97.50 103 CYS A N 1
ATOM 819 C CA . CYS A 1 103 ? 4.933 -0.937 7.413 1.00 97.50 103 CYS A CA 1
ATOM 820 C C . CYS A 1 103 ? 6.062 -0.354 6.555 1.00 97.50 103 CYS A C 1
ATOM 822 O O . CYS A 1 103 ? 5.879 -0.063 5.367 1.00 97.50 103 CYS A O 1
ATOM 824 N N . GLN A 1 104 ? 7.234 -0.187 7.161 1.00 93.19 104 GLN A N 1
ATOM 825 C CA . GLN A 1 104 ? 8.413 0.435 6.560 1.00 93.19 104 GLN A CA 1
ATOM 826 C C . GLN A 1 104 ? 9.678 -0.334 6.953 1.00 93.19 104 GLN A C 1
ATOM 828 O O . GLN A 1 104 ? 9.696 -1.077 7.929 1.00 93.19 104 GLN A O 1
ATOM 833 N N . GLY A 1 105 ? 10.757 -0.130 6.205 1.00 91.44 105 GLY A N 1
ATOM 834 C CA . GLY A 1 105 ? 12.062 -0.711 6.504 1.00 91.44 105 GLY A CA 1
ATOM 835 C C . GLY A 1 105 ? 13.076 -0.378 5.418 1.00 91.44 105 GLY A C 1
ATOM 836 O O . GLY A 1 105 ? 12.702 -0.059 4.286 1.00 91.44 105 GLY A O 1
ATOM 837 N N . THR A 1 106 ? 14.362 -0.412 5.767 1.00 87.81 106 THR A N 1
ATOM 838 C CA . THR A 1 106 ? 15.459 -0.114 4.825 1.00 87.81 106 THR A CA 1
ATOM 839 C C . THR A 1 106 ? 16.247 -1.358 4.415 1.00 87.81 106 THR A C 1
ATOM 841 O O . THR A 1 106 ? 16.955 -1.350 3.412 1.00 87.81 106 THR A O 1
ATOM 844 N N . ASP A 1 107 ? 16.052 -2.456 5.136 1.00 89.81 107 ASP A N 1
ATOM 845 C CA . ASP A 1 107 ? 16.510 -3.798 4.805 1.00 89.81 107 ASP A CA 1
ATOM 846 C C . ASP A 1 107 ? 15.451 -4.827 5.230 1.00 89.81 107 ASP A C 1
ATOM 848 O O . ASP A 1 107 ? 14.389 -4.467 5.741 1.00 89.81 107 ASP A O 1
ATOM 852 N N . VAL A 1 108 ? 15.731 -6.108 4.990 1.00 92.62 108 VAL A N 1
ATOM 853 C CA . VAL A 1 108 ? 14.811 -7.215 5.275 1.00 92.62 108 VAL A CA 1
ATOM 854 C C . VAL A 1 108 ? 14.489 -7.327 6.766 1.00 92.62 108 VAL A C 1
ATOM 856 O O . VAL A 1 108 ? 13.320 -7.470 7.119 1.00 92.62 108 VAL A O 1
ATOM 859 N N . GLU A 1 109 ? 15.498 -7.231 7.634 1.00 93.75 109 GLU A N 1
ATOM 860 C CA . GLU A 1 109 ? 15.338 -7.430 9.077 1.00 93.75 109 GLU A CA 1
ATOM 86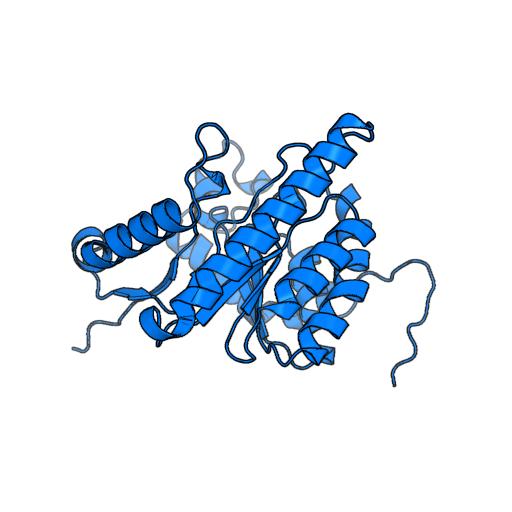1 C C . GLU A 1 109 ? 14.510 -6.307 9.698 1.00 93.75 109 GLU A C 1
ATOM 863 O O . GLU A 1 109 ? 13.534 -6.561 10.400 1.00 93.75 109 GLU A O 1
ATOM 868 N N . GLN A 1 110 ? 14.850 -5.061 9.381 1.00 93.00 110 GLN A N 1
ATOM 869 C CA . GLN A 1 110 ? 14.110 -3.884 9.815 1.00 93.00 110 GLN A CA 1
ATOM 870 C C . GLN A 1 110 ? 12.649 -3.932 9.374 1.00 93.00 110 GLN A C 1
ATOM 872 O O . GLN A 1 110 ? 11.748 -3.639 10.161 1.00 93.00 110 GLN A O 1
ATOM 877 N N . TYR A 1 111 ? 12.407 -4.326 8.123 1.00 95.75 111 TYR A N 1
ATOM 878 C CA . TYR A 1 111 ? 11.051 -4.443 7.602 1.00 95.75 111 TYR A CA 1
ATOM 879 C C . TYR A 1 111 ? 10.268 -5.532 8.339 1.00 95.75 111 TYR A C 1
ATOM 881 O O . TYR A 1 111 ? 9.130 -5.302 8.749 1.00 95.75 111 TYR A O 1
ATOM 889 N N . ARG A 1 112 ? 10.893 -6.694 8.575 1.00 97.06 112 ARG A N 1
ATOM 890 C CA . ARG A 1 112 ? 10.299 -7.790 9.348 1.00 97.06 112 ARG A CA 1
ATOM 891 C C . ARG A 1 112 ? 9.954 -7.346 10.766 1.00 97.06 112 ARG A C 1
ATOM 893 O O . ARG A 1 112 ? 8.843 -7.591 11.222 1.00 97.06 112 ARG A O 1
ATOM 900 N N . GLN A 1 113 ? 10.867 -6.659 11.450 1.00 97.00 113 GLN A N 1
ATOM 901 C CA . GLN A 1 113 ? 10.631 -6.133 12.796 1.00 97.00 113 GLN A CA 1
ATOM 902 C C . GLN A 1 113 ? 9.480 -5.126 12.829 1.00 97.00 113 GLN A C 1
ATOM 904 O O . GLN A 1 113 ? 8.645 -5.184 13.730 1.00 97.00 113 GLN A O 1
ATOM 909 N N . CYS A 1 114 ? 9.405 -4.229 11.841 1.00 97.81 114 CYS A N 1
ATOM 910 C CA . CYS A 1 114 ? 8.292 -3.295 11.716 1.00 97.81 114 CYS A CA 1
ATOM 911 C C . CYS A 1 114 ? 6.962 -4.036 11.542 1.00 97.81 114 CYS A C 1
ATOM 913 O O . CYS A 1 114 ? 6.027 -3.771 12.293 1.00 97.81 114 CYS A O 1
ATOM 915 N N . VAL A 1 115 ? 6.900 -5.006 10.621 1.00 98.56 115 VAL A N 1
ATOM 916 C CA . VAL A 1 115 ? 5.702 -5.826 10.391 1.00 98.56 115 VAL A CA 1
ATOM 917 C C . VAL A 1 115 ? 5.276 -6.528 11.675 1.00 98.56 115 VAL A C 1
ATOM 919 O O . VAL A 1 115 ? 4.134 -6.370 12.089 1.00 98.56 115 VAL A O 1
ATOM 922 N N . LEU A 1 116 ? 6.179 -7.248 12.346 1.00 98.62 116 LEU A N 1
ATOM 923 C CA . LEU A 1 116 ? 5.845 -7.985 13.569 1.00 98.62 116 LEU A CA 1
ATOM 924 C C . LEU A 1 116 ? 5.278 -7.069 14.661 1.00 98.62 116 LEU A C 1
ATOM 926 O O . LEU A 1 116 ? 4.242 -7.387 15.235 1.00 98.62 116 LEU A O 1
ATOM 930 N N . ARG A 1 117 ? 5.892 -5.901 14.881 1.00 98.56 117 ARG A N 1
ATOM 931 C CA . ARG A 1 117 ? 5.428 -4.926 15.881 1.00 98.56 117 ARG A CA 1
ATOM 932 C C . ARG A 1 117 ? 4.104 -4.266 15.509 1.00 98.56 117 ARG A C 1
ATOM 934 O O . ARG A 1 117 ? 3.294 -3.991 16.381 1.00 98.56 117 ARG A O 1
ATOM 941 N N . VAL A 1 118 ? 3.863 -3.998 14.226 1.00 98.62 118 VAL A N 1
ATOM 942 C CA . VAL A 1 118 ? 2.566 -3.485 13.759 1.00 98.62 118 VAL A CA 1
ATOM 943 C C . VAL A 1 118 ? 1.468 -4.534 13.964 1.00 98.62 118 VAL A C 1
ATOM 945 O O . VAL A 1 118 ? 0.364 -4.190 14.385 1.00 98.62 118 VAL A O 1
ATOM 948 N N . LEU A 1 119 ? 1.772 -5.811 13.713 1.00 98.50 119 LEU A N 1
ATOM 949 C CA . LEU A 1 119 ? 0.824 -6.914 13.872 1.00 98.50 119 LEU A CA 1
ATOM 950 C C . LEU A 1 119 ? 0.381 -7.135 15.327 1.00 98.50 119 LEU A C 1
ATOM 952 O O . LEU A 1 119 ? -0.717 -7.644 15.526 1.00 98.50 119 LEU A O 1
ATOM 956 N N . GLU A 1 120 ? 1.159 -6.707 16.328 1.00 98.38 120 GLU A N 1
ATOM 957 C CA . GLU A 1 120 ? 0.752 -6.732 17.747 1.00 98.38 120 GLU A CA 1
ATOM 958 C C . GLU A 1 120 ? -0.517 -5.905 18.022 1.00 98.38 120 GLU A C 1
ATOM 960 O O . GLU A 1 120 ? -1.243 -6.183 18.975 1.00 98.38 120 GLU A O 1
ATOM 965 N N . TYR A 1 121 ? -0.800 -4.910 17.175 1.00 98.25 121 TYR A N 1
ATOM 966 C CA . TYR A 1 121 ? -1.972 -4.039 17.278 1.00 98.25 121 TYR A CA 1
ATOM 967 C C . TYR A 1 121 ? -3.034 -4.334 16.216 1.00 98.25 121 TYR A C 1
ATOM 969 O O . TYR A 1 121 ? -4.042 -3.637 16.161 1.00 98.25 121 TYR A O 1
ATOM 977 N N . ALA A 1 122 ? -2.815 -5.294 15.322 1.00 97.75 122 ALA A N 1
ATOM 978 C CA . ALA A 1 122 ? -3.719 -5.518 14.203 1.00 97.75 122 ALA A CA 1
ATOM 979 C C . ALA A 1 122 ? -4.925 -6.378 14.598 1.00 97.75 122 ALA A C 1
ATOM 981 O O . ALA A 1 122 ? -4.799 -7.361 15.327 1.00 97.75 122 ALA A O 1
ATOM 982 N N . ASN A 1 123 ? -6.086 -6.061 14.030 1.00 96.94 123 ASN A N 1
ATOM 983 C CA . ASN A 1 123 ? -7.232 -6.959 13.995 1.00 96.94 123 ASN A CA 1
ATOM 984 C C . ASN A 1 123 ? -7.266 -7.739 12.672 1.00 96.94 123 ASN A C 1
ATOM 986 O O . ASN A 1 123 ? -6.710 -7.325 11.655 1.00 96.94 123 ASN A O 1
ATOM 990 N N . ALA A 1 124 ? -7.978 -8.868 12.654 1.00 96.44 124 ALA A N 1
ATOM 991 C CA . ALA A 1 124 ? -8.093 -9.710 11.458 1.00 96.44 124 ALA A CA 1
ATOM 992 C C . ALA A 1 124 ? -8.809 -9.022 10.274 1.00 96.44 124 ALA A C 1
ATOM 994 O O . ALA A 1 124 ? -8.659 -9.450 9.128 1.00 96.44 124 ALA A O 1
ATOM 995 N N . ASP A 1 125 ? -9.603 -7.979 10.541 1.00 96.81 125 ASP A N 1
ATOM 996 C CA . ASP A 1 125 ? -10.275 -7.169 9.524 1.00 96.81 125 ASP A CA 1
ATOM 997 C C . ASP A 1 125 ? -9.421 -6.004 8.999 1.00 96.81 125 ASP A C 1
ATOM 999 O O . ASP A 1 125 ? -9.823 -5.357 8.028 1.00 96.81 125 ASP A O 1
ATOM 1003 N N . ASP A 1 126 ? -8.244 -5.762 9.575 1.00 98.44 126 ASP A N 1
ATOM 1004 C CA . ASP A 1 126 ? -7.301 -4.758 9.095 1.00 98.44 126 ASP A CA 1
ATOM 1005 C C . ASP A 1 126 ? -6.504 -5.263 7.883 1.00 98.44 126 ASP A C 1
ATOM 1007 O O . ASP A 1 126 ? -6.478 -6.449 7.534 1.00 98.44 126 ASP A O 1
ATOM 1011 N N . TRP A 1 127 ? -5.871 -4.327 7.184 1.00 98.75 127 TRP A N 1
ATOM 1012 C CA . TRP A 1 127 ? -5.008 -4.579 6.037 1.00 98.75 127 TRP A CA 1
ATOM 1013 C C . TRP A 1 127 ? -3.563 -4.277 6.423 1.00 98.75 127 TRP A C 1
ATOM 1015 O O . TRP A 1 127 ? -3.282 -3.279 7.087 1.00 98.75 127 TRP A O 1
ATOM 1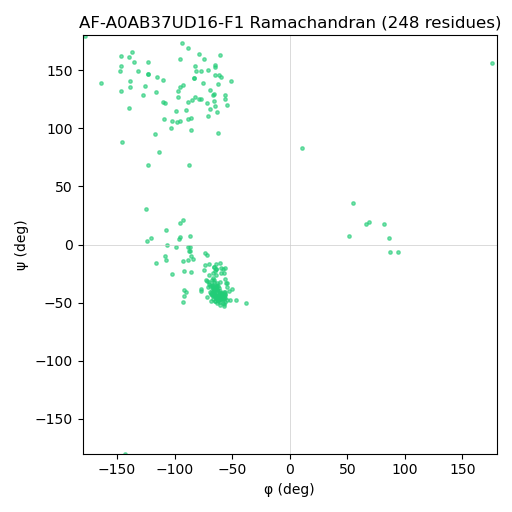025 N N . CYS A 1 128 ? -2.622 -5.087 5.944 1.00 98.75 128 CYS A N 1
ATOM 1026 C CA . CYS A 1 128 ? -1.201 -4.774 6.075 1.00 98.75 128 CYS A CA 1
ATOM 1027 C C . CYS A 1 128 ? -0.748 -3.918 4.884 1.00 98.75 128 CYS A C 1
ATOM 1029 O O . CYS A 1 128 ? -0.900 -4.319 3.730 1.00 98.75 128 CYS A O 1
ATOM 1031 N N . GLY A 1 129 ? -0.210 -2.729 5.145 1.00 98.44 129 GLY A N 1
ATOM 1032 C CA . GLY A 1 129 ? 0.312 -1.829 4.120 1.00 98.44 129 GLY A CA 1
ATOM 1033 C C . GLY A 1 129 ? 1.826 -1.959 3.965 1.00 98.44 129 GLY A C 1
ATOM 1034 O O . GLY A 1 129 ? 2.551 -1.799 4.937 1.00 98.44 129 GLY A O 1
ATOM 1035 N N . LEU A 1 130 ? 2.331 -2.183 2.753 1.00 97.75 130 LEU A N 1
ATOM 1036 C CA . LEU A 1 130 ? 3.764 -2.294 2.464 1.00 97.75 130 LEU A CA 1
ATOM 1037 C C . LEU A 1 130 ? 4.280 -1.006 1.806 1.00 97.75 130 LEU A C 1
ATOM 1039 O O . LEU A 1 130 ? 4.074 -0.777 0.611 1.00 97.75 130 LEU A O 1
ATOM 1043 N N . GLY A 1 131 ? 4.929 -0.145 2.593 1.00 94.56 131 GLY A N 1
ATOM 1044 C CA . GLY A 1 131 ? 5.511 1.127 2.163 1.00 94.56 131 GLY A CA 1
ATOM 1045 C C . GLY A 1 131 ? 6.995 1.043 1.782 1.00 94.56 131 GLY A C 1
ATOM 1046 O O . GLY A 1 131 ? 7.634 0.003 1.915 1.00 94.56 131 GLY A O 1
ATOM 1047 N N . GLY A 1 132 ? 7.550 2.143 1.260 1.00 90.44 132 GLY A N 1
ATOM 1048 C CA . GLY A 1 132 ? 8.991 2.274 0.968 1.00 90.44 132 GLY A CA 1
ATOM 1049 C C . GLY A 1 132 ? 9.442 1.768 -0.412 1.00 90.44 132 GLY A C 1
ATOM 1050 O O . GLY A 1 132 ? 10.568 2.024 -0.837 1.00 90.44 132 GLY A O 1
ATOM 1051 N N . TRP A 1 133 ? 8.549 1.134 -1.177 1.00 92.94 133 TRP A N 1
ATOM 1052 C CA . TRP A 1 133 ? 8.894 0.442 -2.427 1.00 92.94 133 TRP A CA 1
ATOM 1053 C C . TRP A 1 133 ? 8.622 1.228 -3.717 1.00 92.94 133 TRP A C 1
ATOM 1055 O O . TRP A 1 133 ? 8.984 0.777 -4.804 1.00 92.94 133 TRP A O 1
ATOM 1065 N N . ALA A 1 134 ? 8.058 2.438 -3.642 1.00 90.31 134 ALA A N 1
ATOM 1066 C CA . ALA A 1 134 ? 7.678 3.238 -4.819 1.00 90.31 134 ALA A CA 1
ATOM 1067 C C . ALA A 1 134 ? 8.836 3.504 -5.812 1.00 90.31 134 ALA A C 1
ATOM 1069 O O . ALA A 1 134 ? 8.626 3.797 -6.992 1.00 90.31 134 ALA A O 1
ATOM 1070 N N . LYS A 1 135 ? 10.090 3.386 -5.356 1.00 88.06 135 LYS A N 1
ATOM 1071 C CA . LYS A 1 135 ? 11.294 3.565 -6.175 1.00 88.06 135 LYS A CA 1
ATOM 1072 C C . LYS A 1 135 ? 11.764 2.304 -6.914 1.00 88.06 135 LYS A C 1
ATOM 1074 O O . LYS A 1 135 ? 12.700 2.420 -7.705 1.00 88.06 135 LYS A O 1
ATOM 1079 N N . LEU A 1 136 ? 11.115 1.146 -6.753 1.00 90.00 136 LEU A N 1
ATOM 1080 C CA . LEU A 1 136 ? 11.476 -0.105 -7.446 1.00 90.00 136 LEU A CA 1
ATOM 1081 C C . LEU A 1 136 ? 11.536 0.050 -8.974 1.00 90.00 136 LEU A C 1
ATOM 1083 O O . LEU A 1 136 ? 12.416 -0.505 -9.628 1.00 90.00 136 LEU A O 1
ATOM 1087 N N . GLY A 1 137 ? 10.637 0.852 -9.554 1.00 86.62 137 GLY A N 1
ATOM 1088 C CA . GLY A 1 137 ? 10.644 1.125 -10.994 1.00 86.62 137 GLY A CA 1
ATOM 1089 C C . GLY A 1 137 ? 11.894 1.875 -11.477 1.00 86.62 137 GLY A C 1
ATOM 1090 O O . GLY A 1 137 ? 12.271 1.737 -12.639 1.00 86.62 137 GLY A O 1
ATOM 1091 N N . THR A 1 138 ? 12.538 2.648 -10.597 1.00 86.38 138 THR A N 1
ATOM 1092 C CA . THR A 1 138 ? 13.777 3.390 -10.879 1.00 86.38 138 THR A CA 1
ATOM 1093 C C . THR A 1 138 ? 15.018 2.577 -10.514 1.00 86.38 138 THR A C 1
ATOM 1095 O O . THR A 1 138 ? 15.956 2.524 -11.304 1.00 86.38 138 THR A O 1
ATOM 1098 N N . TYR A 1 139 ? 15.022 1.917 -9.354 1.00 89.00 139 TYR A N 1
ATOM 1099 C CA . TYR A 1 139 ? 16.160 1.148 -8.847 1.00 89.00 139 TYR A CA 1
ATOM 1100 C C . TYR A 1 139 ? 15.814 -0.339 -8.794 1.00 89.00 139 TYR A C 1
ATOM 1102 O O . TYR A 1 139 ? 15.508 -0.896 -7.742 1.00 89.00 139 TYR A O 1
ATOM 1110 N N . ARG A 1 140 ? 15.882 -1.005 -9.950 1.00 90.00 140 ARG A N 1
ATOM 1111 C CA . ARG A 1 140 ? 15.573 -2.442 -10.055 1.00 90.00 140 ARG A CA 1
ATOM 1112 C C . ARG A 1 140 ? 16.537 -3.340 -9.276 1.00 90.00 140 ARG A C 1
ATOM 1114 O O . ARG A 1 140 ? 16.189 -4.478 -8.991 1.00 90.00 140 ARG A O 1
ATOM 1121 N N . SER A 1 141 ? 17.707 -2.829 -8.892 1.00 88.69 141 SER A N 1
ATOM 1122 C CA . SER A 1 141 ? 18.646 -3.508 -7.989 1.00 88.69 141 SER A CA 1
ATOM 1123 C C . SER A 1 141 ? 18.062 -3.799 -6.603 1.00 88.69 141 SER A C 1
ATOM 1125 O O . SER A 1 141 ? 18.623 -4.609 -5.880 1.00 88.69 141 SER A O 1
ATOM 1127 N N . LEU A 1 142 ? 16.945 -3.163 -6.236 1.00 89.94 142 LEU A N 1
ATOM 1128 C CA . LEU A 1 142 ? 16.238 -3.390 -4.974 1.00 89.94 142 LEU A CA 1
ATOM 1129 C C . LEU A 1 142 ? 15.250 -4.565 -5.033 1.00 89.94 142 LEU A C 1
ATOM 1131 O O . LEU A 1 142 ? 14.745 -4.976 -3.995 1.00 89.94 142 LEU A O 1
ATOM 1135 N N . LEU A 1 143 ? 14.974 -5.117 -6.222 1.00 92.62 143 LEU A N 1
ATOM 1136 C CA . LEU A 1 143 ? 14.055 -6.249 -6.377 1.00 92.62 143 LEU A CA 1
ATOM 1137 C C . LEU A 1 143 ? 14.436 -7.476 -5.529 1.00 92.62 143 LEU A C 1
ATOM 1139 O O . LEU A 1 143 ? 13.531 -8.037 -4.922 1.00 92.62 143 LEU A O 1
ATOM 1143 N N . PRO A 1 144 ? 15.714 -7.898 -5.434 1.00 92.12 144 PRO A N 1
ATOM 1144 C CA . PRO A 1 144 ? 16.083 -9.025 -4.578 1.00 92.12 144 PRO A CA 1
ATOM 1145 C C . PRO A 1 144 ? 15.703 -8.805 -3.109 1.00 92.12 144 PRO A C 1
ATOM 1147 O O . PRO A 1 144 ? 15.049 -9.663 -2.528 1.00 92.12 144 PRO A O 1
ATOM 1150 N N . ILE A 1 145 ? 16.019 -7.625 -2.558 1.00 92.12 145 ILE A N 1
ATOM 1151 C CA . ILE A 1 145 ? 15.679 -7.253 -1.174 1.00 92.12 145 ILE A CA 1
ATOM 1152 C C . ILE A 1 145 ? 14.160 -7.236 -0.995 1.00 92.12 145 ILE A C 1
ATOM 1154 O O . ILE A 1 145 ? 13.654 -7.779 -0.024 1.00 92.12 145 ILE A O 1
ATOM 1158 N N . PHE A 1 146 ? 13.424 -6.669 -1.956 1.00 94.81 146 PHE A N 1
ATOM 1159 C CA . PHE A 1 146 ? 11.964 -6.669 -1.926 1.00 94.81 146 PHE A CA 1
ATOM 1160 C C . PHE A 1 146 ? 11.393 -8.087 -1.826 1.00 94.81 146 PHE A C 1
ATOM 1162 O O . PHE A 1 146 ? 10.564 -8.343 -0.960 1.00 94.81 146 PHE A O 1
ATOM 1169 N N . TYR A 1 147 ? 11.841 -9.024 -2.667 1.00 95.62 147 TYR A N 1
ATOM 1170 C CA . TYR A 1 147 ? 11.341 -10.401 -2.610 1.00 95.62 147 TYR A CA 1
ATOM 1171 C C . TYR A 1 147 ? 11.722 -11.109 -1.314 1.00 95.62 147 TYR A C 1
ATOM 1173 O O . TYR A 1 147 ? 10.889 -11.816 -0.756 1.00 95.62 147 TYR A O 1
ATOM 1181 N N . GLU A 1 148 ? 12.934 -10.893 -0.810 1.00 95.19 148 GLU A N 1
ATOM 1182 C CA . GLU A 1 148 ? 13.361 -11.432 0.482 1.00 95.19 148 GLU A CA 1
ATOM 1183 C C . GLU A 1 148 ? 12.472 -10.908 1.619 1.00 95.19 148 GLU A C 1
ATOM 1185 O O . GLU A 1 148 ? 11.938 -11.698 2.396 1.00 95.19 148 GLU A O 1
ATOM 1190 N N . THR A 1 149 ? 12.168 -9.605 1.630 1.00 96.31 149 THR A N 1
ATOM 1191 C CA . THR A 1 149 ? 11.189 -9.012 2.552 1.00 96.31 149 THR A CA 1
ATOM 1192 C C . THR A 1 149 ? 9.815 -9.670 2.437 1.00 96.31 149 THR A C 1
ATOM 1194 O O . THR A 1 149 ? 9.206 -9.977 3.459 1.00 96.31 149 THR A O 1
ATOM 1197 N N . LEU A 1 150 ? 9.306 -9.903 1.223 1.00 97.19 150 LEU A N 1
ATOM 1198 C CA . LEU A 1 150 ? 8.004 -10.551 1.043 1.00 97.19 150 LEU A CA 1
ATOM 1199 C C . LEU A 1 150 ? 7.984 -11.973 1.614 1.00 97.19 150 LEU A C 1
ATOM 1201 O O . LEU A 1 150 ? 7.010 -12.349 2.264 1.00 97.19 150 LEU A O 1
ATOM 1205 N N . HIS A 1 151 ? 9.049 -12.745 1.391 1.00 96.06 151 HIS A N 1
ATOM 1206 C CA . HIS A 1 151 ? 9.175 -14.108 1.904 1.00 96.06 151 HIS A CA 1
ATOM 1207 C C . HIS A 1 151 ? 9.216 -14.165 3.435 1.00 96.06 151 HIS A C 1
ATOM 1209 O O . HIS A 1 151 ? 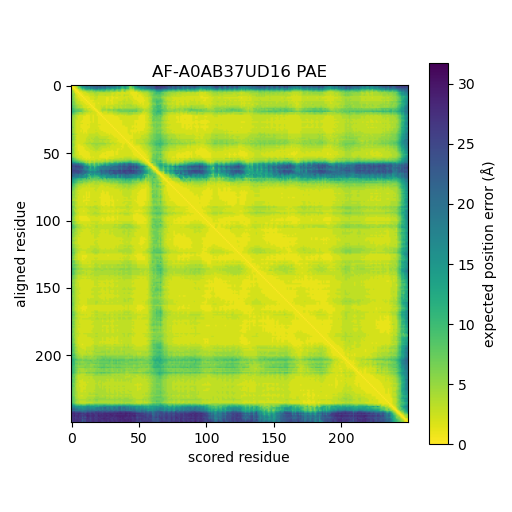8.616 -15.067 4.013 1.00 96.06 151 HIS A O 1
ATOM 1215 N N . GLU A 1 152 ? 9.853 -13.191 4.084 1.00 96.38 152 GLU A N 1
ATOM 1216 C CA . GLU A 1 152 ? 9.902 -13.102 5.548 1.00 96.38 152 GLU A CA 1
ATOM 1217 C C . GLU A 1 152 ? 8.594 -12.562 6.153 1.00 96.38 152 GLU A C 1
ATOM 1219 O O . GLU A 1 152 ? 8.142 -13.027 7.1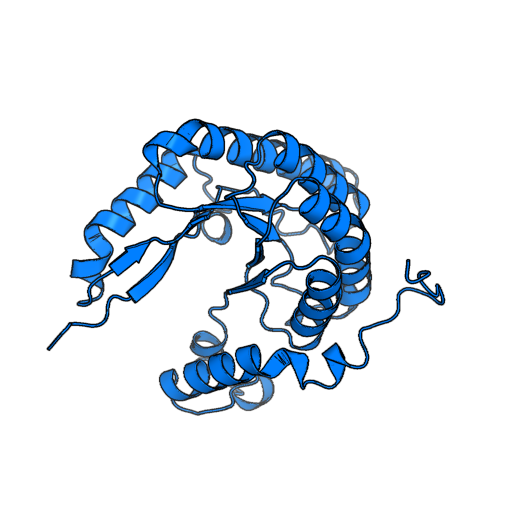98 1.00 96.38 152 GLU A O 1
ATOM 1224 N N . CYS A 1 153 ? 7.957 -11.580 5.508 1.00 98.12 153 CYS A N 1
ATOM 1225 C CA . CYS A 1 153 ? 6.842 -10.843 6.109 1.00 98.12 153 CYS A CA 1
ATOM 1226 C C . CYS A 1 153 ? 5.469 -11.468 5.833 1.00 98.12 153 CYS A C 1
ATOM 1228 O O . CYS A 1 153 ? 4.623 -11.502 6.726 1.00 98.12 153 CYS A O 1
ATOM 1230 N N . ILE A 1 154 ? 5.215 -11.958 4.614 1.00 98.31 154 ILE A N 1
ATOM 1231 C CA . ILE A 1 154 ? 3.889 -12.474 4.226 1.00 98.31 154 ILE A CA 1
ATOM 1232 C C . ILE A 1 154 ? 3.412 -13.636 5.116 1.00 98.31 154 ILE A C 1
ATOM 1234 O O . ILE A 1 154 ? 2.245 -13.606 5.515 1.00 98.31 154 ILE A O 1
ATOM 1238 N N . PRO A 1 155 ? 4.254 -14.622 5.486 1.00 98.19 155 PRO A N 1
ATOM 1239 C CA . PRO A 1 155 ? 3.820 -15.701 6.371 1.00 98.19 155 PRO A CA 1
ATOM 1240 C C . PRO A 1 155 ? 3.359 -15.183 7.740 1.00 98.19 155 PRO A C 1
ATOM 1242 O O . PRO A 1 155 ? 2.324 -15.616 8.243 1.00 98.19 155 PRO A O 1
ATOM 1245 N N . ALA A 1 156 ? 4.081 -14.213 8.314 1.00 98.31 156 ALA A N 1
ATOM 1246 C CA . ALA A 1 156 ? 3.720 -13.595 9.589 1.00 98.31 156 ALA A CA 1
ATOM 1247 C C . ALA A 1 156 ? 2.402 -12.806 9.491 1.00 98.31 156 ALA A C 1
ATOM 1249 O O . ALA A 1 156 ? 1.543 -12.931 10.362 1.00 98.31 156 ALA A O 1
ATOM 1250 N N . ILE A 1 157 ? 2.204 -12.059 8.398 1.00 98.69 157 ILE A N 1
ATOM 1251 C CA . ILE A 1 157 ? 0.950 -11.340 8.113 1.00 98.69 157 ILE A CA 1
ATOM 1252 C C . ILE A 1 157 ? -0.226 -12.318 7.999 1.00 98.69 157 ILE A C 1
ATOM 1254 O O . ILE A 1 157 ? -1.303 -12.065 8.527 1.00 98.69 157 ILE A O 1
ATOM 1258 N N . ALA A 1 158 ? -0.047 -13.454 7.328 1.00 98.38 158 ALA A N 1
ATOM 1259 C CA . ALA A 1 158 ? -1.110 -14.448 7.210 1.00 98.38 158 ALA A CA 1
ATOM 1260 C C . ALA A 1 158 ? -1.436 -15.118 8.556 1.00 98.38 158 ALA A C 1
ATOM 1262 O O . ALA A 1 158 ? -2.613 -15.352 8.862 1.00 98.38 158 ALA A O 1
ATOM 1263 N N . ALA A 1 159 ? -0.405 -15.405 9.357 1.00 98.19 159 ALA A N 1
ATOM 1264 C CA . ALA A 1 159 ? -0.525 -16.034 10.669 1.00 98.19 159 ALA A CA 1
ATOM 1265 C C . ALA A 1 159 ? -1.229 -15.143 11.706 1.00 98.19 159 ALA A C 1
ATOM 1267 O O . ALA A 1 159 ? -1.908 -15.673 12.582 1.00 98.19 159 ALA A O 1
ATOM 1268 N N . SER A 1 160 ? -1.145 -13.812 11.583 1.00 98.12 160 SER A N 1
ATOM 1269 C CA . SER A 1 160 ? -1.879 -12.873 12.452 1.00 98.12 160 SER A CA 1
ATOM 1270 C C . SER A 1 160 ? -3.382 -12.796 12.156 1.00 98.12 160 SER A C 1
ATOM 1272 O O . SER A 1 160 ? -4.132 -12.162 12.892 1.00 98.12 160 SER A O 1
ATOM 1274 N N . GLY A 1 161 ? -3.844 -13.444 11.083 1.00 98.19 161 GLY A N 1
ATOM 1275 C CA . GLY A 1 161 ? -5.250 -13.450 10.685 1.00 98.19 161 GLY A CA 1
ATOM 1276 C C . GLY A 1 161 ? -5.624 -12.374 9.668 1.00 98.19 161 GLY A C 1
ATOM 1277 O O . GLY A 1 161 ? -6.732 -12.441 9.138 1.00 98.19 161 GLY A O 1
ATOM 1278 N N . ILE A 1 162 ? -4.716 -11.454 9.320 1.00 98.31 162 ILE A N 1
ATOM 1279 C CA . ILE A 1 162 ? -4.925 -10.502 8.220 1.00 98.31 162 ILE A CA 1
ATOM 1280 C C . ILE A 1 162 ? -5.138 -11.264 6.904 1.00 98.31 162 ILE A C 1
ATOM 1282 O O . ILE A 1 162 ? -4.543 -12.319 6.654 1.00 98.31 162 ILE A O 1
ATOM 1286 N N . ARG A 1 163 ? -6.018 -10.730 6.048 1.00 98.38 163 ARG A N 1
ATOM 1287 C CA . ARG A 1 163 ? -6.381 -11.324 4.744 1.00 98.38 163 ARG A CA 1
ATOM 1288 C C . ARG A 1 163 ? -6.167 -10.403 3.543 1.00 98.38 163 ARG A C 1
ATOM 1290 O O . ARG A 1 163 ? -6.473 -10.791 2.410 1.00 98.38 163 ARG A O 1
ATOM 1297 N N . HIS A 1 164 ? -5.634 -9.203 3.764 1.00 98.81 164 HIS A N 1
ATOM 1298 C CA . HIS A 1 164 ? -5.370 -8.239 2.701 1.00 98.81 164 HIS A CA 1
ATOM 1299 C C . HIS A 1 164 ? -4.028 -7.525 2.879 1.00 98.81 164 HIS A C 1
ATOM 1301 O O . HIS A 1 164 ? -3.708 -7.050 3.970 1.00 98.81 164 HIS A O 1
ATOM 1307 N N . ILE A 1 165 ? -3.276 -7.408 1.784 1.00 98.81 165 ILE A N 1
ATOM 1308 C CA . ILE A 1 165 ? -2.048 -6.614 1.696 1.00 98.81 165 ILE A CA 1
ATOM 1309 C C . ILE A 1 165 ? -2.245 -5.473 0.694 1.00 98.81 165 ILE A C 1
ATOM 1311 O O . ILE A 1 165 ? -2.660 -5.699 -0.440 1.00 98.81 165 ILE A O 1
ATOM 1315 N N . HIS A 1 166 ? -1.886 -4.251 1.074 1.00 98.69 166 HIS A N 1
ATOM 1316 C CA . HIS A 1 166 ? -1.850 -3.101 0.174 1.00 98.69 166 HIS A CA 1
ATOM 1317 C C . HIS A 1 166 ? -0.402 -2.678 -0.101 1.00 98.69 166 HIS A C 1
ATOM 1319 O O . HIS A 1 166 ? 0.338 -2.375 0.828 1.00 98.69 166 HIS A O 1
ATOM 1325 N N . LEU A 1 167 ? 0.022 -2.643 -1.366 1.00 98.19 167 LEU A N 1
ATOM 1326 C CA . LEU A 1 167 ? 1.365 -2.209 -1.764 1.00 98.19 167 LEU A CA 1
ATOM 1327 C C . LEU A 1 167 ? 1.353 -0.754 -2.242 1.00 98.19 167 LEU A C 1
ATOM 1329 O O . LEU A 1 167 ? 0.797 -0.454 -3.302 1.00 98.19 167 LEU A O 1
ATOM 1333 N N . TYR A 1 168 ? 2.030 0.126 -1.502 1.00 96.62 168 TYR A N 1
ATOM 1334 C CA . TYR A 1 168 ? 1.987 1.561 -1.770 1.00 96.62 168 TYR A CA 1
ATOM 1335 C C . TYR A 1 168 ? 2.859 1.979 -2.960 1.00 96.62 168 TYR A C 1
ATOM 1337 O O . TYR A 1 168 ? 4.076 1.762 -2.979 1.00 96.62 168 TYR A O 1
ATOM 1345 N N . GLY A 1 169 ? 2.256 2.665 -3.930 1.00 94.38 169 GLY A N 1
ATOM 1346 C CA . GLY A 1 169 ? 2.951 3.415 -4.977 1.00 94.38 169 GLY A CA 1
ATOM 1347 C C . GLY A 1 169 ? 3.770 2.584 -5.973 1.00 94.38 169 GLY A C 1
ATOM 1348 O O . GLY A 1 169 ? 4.633 3.138 -6.664 1.00 94.38 169 GLY A O 1
ATOM 1349 N N . VAL A 1 170 ? 3.543 1.271 -6.072 1.00 95.12 170 VAL A N 1
ATOM 1350 C CA . VAL A 1 170 ? 4.285 0.377 -6.977 1.00 95.12 170 VAL A CA 1
ATOM 1351 C C . VAL A 1 170 ? 3.408 -0.061 -8.143 1.00 95.12 170 VAL A C 1
ATOM 1353 O O . VAL A 1 170 ? 2.400 -0.729 -7.963 1.00 95.12 170 VAL A O 1
ATOM 1356 N N . LEU A 1 171 ? 3.864 0.235 -9.364 1.00 94.44 171 LEU A N 1
ATOM 1357 C CA . LEU A 1 171 ? 3.251 -0.240 -10.613 1.00 94.44 171 LEU A CA 1
ATOM 1358 C C . LEU A 1 171 ? 4.259 -0.982 -11.509 1.00 94.44 171 LEU A C 1
ATOM 1360 O O . LEU A 1 171 ? 4.213 -0.922 -12.736 1.00 94.44 171 LEU A O 1
ATOM 1364 N N . LEU A 1 172 ? 5.243 -1.637 -10.886 1.00 94.06 172 LEU A N 1
ATOM 1365 C CA . LEU A 1 172 ? 6.230 -2.465 -11.575 1.00 94.06 172 LEU A CA 1
ATOM 1366 C C . LEU A 1 172 ? 5.710 -3.904 -11.662 1.00 94.06 172 LEU A C 1
ATOM 1368 O O . LEU A 1 172 ? 5.598 -4.569 -10.637 1.00 94.06 172 LEU A O 1
ATOM 1372 N N . GLU A 1 173 ? 5.464 -4.391 -12.881 1.00 94.12 173 GLU A N 1
ATOM 1373 C CA . GLU A 1 173 ? 4.906 -5.730 -13.156 1.00 94.12 173 GLU A CA 1
ATOM 1374 C C . GLU A 1 173 ? 5.596 -6.848 -12.361 1.00 94.12 173 GLU A C 1
ATOM 1376 O O . GLU A 1 173 ? 4.927 -7.642 -11.717 1.00 94.12 173 GLU A O 1
ATOM 1381 N N . GLN A 1 174 ? 6.932 -6.873 -12.347 1.00 94.94 174 GLN A N 1
ATOM 1382 C CA . GLN A 1 174 ? 7.720 -7.889 -11.640 1.00 94.94 174 GLN A CA 1
ATOM 1383 C C . GLN A 1 174 ? 7.398 -7.924 -10.139 1.00 94.94 174 GLN A C 1
ATOM 1385 O O . GLN A 1 174 ? 7.144 -8.989 -9.583 1.00 94.94 174 GLN A 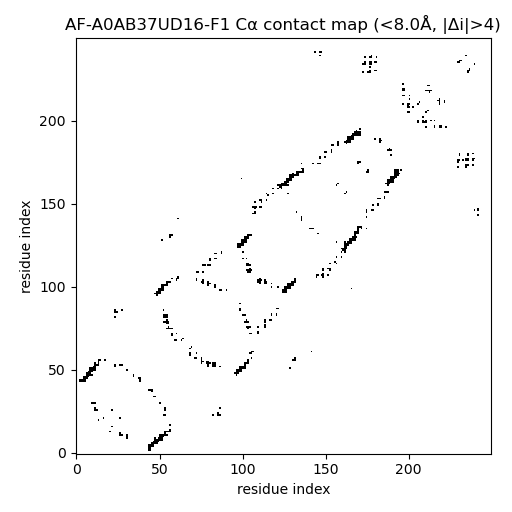O 1
ATOM 1390 N N . ALA A 1 175 ? 7.359 -6.749 -9.507 1.00 96.06 175 ALA A N 1
ATOM 1391 C CA . ALA A 1 175 ? 7.079 -6.622 -8.083 1.00 96.06 175 ALA A CA 1
ATOM 1392 C C . ALA A 1 175 ? 5.630 -7.015 -7.758 1.00 96.06 175 ALA A C 1
ATOM 1394 O O . ALA A 1 175 ? 5.398 -7.761 -6.811 1.00 96.06 175 ALA A O 1
ATOM 1395 N N . LEU A 1 176 ? 4.668 -6.565 -8.574 1.00 97.00 176 LEU A N 1
ATOM 1396 C CA . LEU A 1 176 ? 3.253 -6.907 -8.412 1.00 97.00 176 LEU A CA 1
ATOM 1397 C C . LEU A 1 176 ? 3.005 -8.408 -8.579 1.00 97.00 176 LEU A C 1
ATOM 1399 O O . LEU A 1 176 ? 2.315 -9.013 -7.763 1.00 97.00 176 LEU A O 1
ATOM 1403 N N . ALA A 1 177 ? 3.588 -9.014 -9.612 1.00 96.88 177 ALA A N 1
ATOM 1404 C CA . ALA A 1 177 ? 3.452 -10.436 -9.881 1.00 96.88 177 ALA A CA 1
ATOM 1405 C C . ALA A 1 177 ? 4.097 -11.294 -8.784 1.00 96.88 177 ALA A C 1
ATOM 1407 O O . ALA A 1 177 ? 3.489 -12.270 -8.352 1.00 96.88 177 ALA A O 1
ATOM 1408 N N . GLY A 1 178 ? 5.285 -10.914 -8.298 1.00 96.38 178 GLY A N 1
ATOM 1409 C CA . GLY A 1 178 ? 5.951 -11.612 -7.197 1.00 96.38 178 GLY A CA 1
ATOM 1410 C C . GLY A 1 178 ? 5.185 -11.507 -5.876 1.00 96.38 178 GLY A C 1
ATOM 1411 O O . GLY A 1 178 ? 5.000 -12.520 -5.207 1.00 96.38 178 GLY A O 1
ATOM 1412 N N . LEU A 1 179 ? 4.662 -10.320 -5.538 1.00 97.56 179 LEU A N 1
ATOM 1413 C CA . LEU A 1 179 ? 3.767 -10.149 -4.388 1.00 97.56 179 LEU A CA 1
ATOM 1414 C C . LEU A 1 179 ? 2.538 -11.048 -4.504 1.00 97.56 179 LEU A C 1
ATOM 1416 O O . LEU A 1 179 ? 2.247 -11.800 -3.579 1.00 97.56 179 LEU A O 1
ATOM 1420 N N . LEU A 1 180 ? 1.845 -11.000 -5.643 1.00 97.75 180 LEU A N 1
ATOM 1421 C CA . LEU A 1 180 ? 0.640 -11.791 -5.868 1.00 97.75 180 LEU A CA 1
ATOM 1422 C C . LEU A 1 180 ? 0.917 -13.297 -5.772 1.00 97.75 180 LEU A C 1
ATOM 1424 O O . LEU A 1 180 ? 0.138 -14.024 -5.167 1.00 97.75 180 LEU A O 1
ATOM 1428 N N . PHE A 1 181 ? 2.039 -13.757 -6.328 1.00 97.00 181 PHE A N 1
ATOM 1429 C CA . PHE A 1 181 ? 2.443 -15.159 -6.273 1.00 97.00 181 PHE A CA 1
ATOM 1430 C C . PHE A 1 181 ? 2.644 -15.658 -4.839 1.00 97.00 181 PHE A C 1
ATOM 1432 O O . PHE A 1 181 ? 2.170 -16.739 -4.494 1.00 97.00 181 PHE A O 1
ATOM 1439 N N . ILE A 1 182 ? 3.343 -14.887 -4.001 1.00 96.69 182 ILE A N 1
ATOM 1440 C CA . ILE A 1 182 ? 3.584 -15.279 -2.608 1.00 96.69 182 ILE A CA 1
ATOM 1441 C C . ILE A 1 182 ? 2.279 -15.170 -1.808 1.00 96.69 182 ILE A C 1
ATOM 1443 O O . ILE A 1 182 ? 1.930 -16.107 -1.097 1.00 96.69 182 ILE A O 1
ATOM 1447 N N . ALA A 1 183 ? 1.524 -14.080 -1.969 1.00 97.81 183 ALA A N 1
ATOM 1448 C CA . ALA A 1 183 ? 0.252 -13.847 -1.285 1.00 97.81 183 ALA A CA 1
ATOM 1449 C C . ALA A 1 183 ? -0.784 -14.958 -1.540 1.00 97.81 183 ALA A C 1
ATOM 1451 O O . ALA A 1 183 ? -1.443 -15.405 -0.599 1.00 97.81 183 ALA A O 1
ATOM 1452 N N . ASP A 1 184 ? -0.882 -15.460 -2.777 1.00 97.56 184 ASP A N 1
ATOM 1453 C CA . ASP A 1 184 ? -1.822 -16.526 -3.147 1.00 97.56 184 ASP A CA 1
ATOM 1454 C C . ASP A 1 184 ? -1.578 -17.832 -2.370 1.00 97.56 184 ASP A C 1
ATOM 1456 O O . ASP A 1 184 ? -2.536 -18.530 -2.036 1.00 97.56 184 ASP A O 1
ATOM 1460 N N . ARG A 1 185 ? -0.323 -18.142 -2.012 1.00 96.50 185 ARG A N 1
ATOM 1461 C CA . ARG A 1 185 ? 0.028 -19.329 -1.201 1.00 96.50 185 ARG A CA 1
ATOM 1462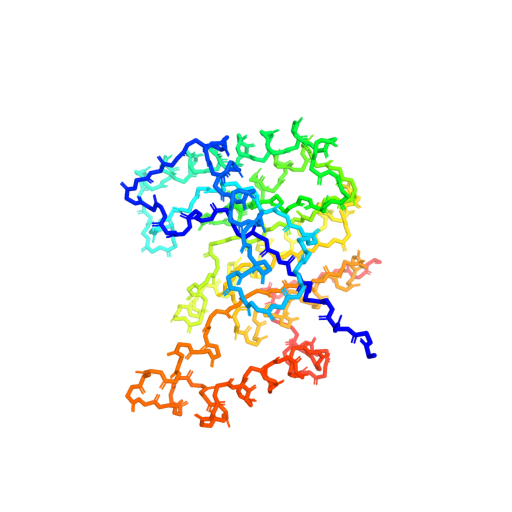 C C . ARG A 1 185 ? -0.503 -19.259 0.227 1.00 96.50 185 ARG A C 1
ATOM 1464 O O . ARG A 1 185 ? -0.684 -20.289 0.861 1.00 96.50 185 ARG A O 1
ATOM 1471 N N . TYR A 1 186 ? -0.742 -18.048 0.714 1.00 98.00 186 TYR A N 1
ATOM 1472 C CA . TYR A 1 186 ? -1.268 -17.778 2.048 1.00 98.00 186 TYR A CA 1
ATOM 1473 C C . TYR A 1 186 ? -2.728 -17.309 2.010 1.00 98.00 186 TYR A C 1
ATOM 1475 O O . TYR A 1 186 ? -3.245 -16.816 3.011 1.00 98.00 186 TYR A O 1
ATOM 1483 N N . HIS A 1 187 ? -3.398 -17.448 0.859 1.00 97.81 187 HIS A N 1
ATOM 1484 C CA . HIS A 1 187 ? -4.783 -17.023 0.644 1.00 97.81 187 HIS A CA 1
ATOM 1485 C C . HIS A 1 187 ? -5.034 -15.544 0.986 1.00 97.81 187 HIS A C 1
ATOM 1487 O O . HIS A 1 187 ? -6.102 -15.175 1.478 1.00 97.81 187 HIS A O 1
ATOM 1493 N N . LEU A 1 188 ? -4.044 -14.689 0.721 1.00 98.38 188 LEU A N 1
ATOM 1494 C CA . LEU A 1 188 ? -4.152 -13.250 0.911 1.00 98.38 188 LEU A CA 1
ATOM 1495 C C . LEU A 1 188 ? -4.615 -12.576 -0.377 1.00 98.38 188 LEU A C 1
ATOM 1497 O O . LEU A 1 188 ? -4.123 -12.853 -1.470 1.00 98.38 188 LEU A O 1
ATOM 1501 N N . SER A 1 189 ? -5.538 -11.632 -0.235 1.00 98.25 189 SER A N 1
ATOM 1502 C CA . SER A 1 189 ? -5.856 -10.692 -1.306 1.00 98.25 189 SER A CA 1
ATOM 1503 C C . SER A 1 189 ? -4.852 -9.539 -1.317 1.00 98.25 189 SER A C 1
ATOM 1505 O O . SER A 1 189 ? -4.260 -9.209 -0.289 1.00 98.25 189 SER A O 1
ATOM 1507 N N . VAL A 1 190 ? -4.649 -8.924 -2.481 1.00 98.12 190 VAL A N 1
ATOM 1508 C CA . VAL A 1 190 ? -3.701 -7.814 -2.627 1.00 98.12 190 VAL A CA 1
ATOM 1509 C C . VAL A 1 190 ? -4.325 -6.646 -3.375 1.00 98.12 190 VAL A C 1
ATOM 1511 O O . VAL A 1 190 ? -5.163 -6.831 -4.260 1.00 98.12 190 VAL A O 1
ATOM 1514 N N . SER A 1 191 ? -3.883 -5.440 -3.050 1.00 97.75 191 SER A N 1
ATOM 1515 C CA . SER A 1 191 ? -4.142 -4.232 -3.826 1.00 97.75 191 SER A CA 1
ATOM 1516 C C . SER A 1 191 ? -2.875 -3.386 -3.935 1.00 97.75 191 SER A C 1
ATOM 1518 O O . SER A 1 191 ? -1.886 -3.617 -3.241 1.00 97.75 191 SER A O 1
ATOM 1520 N N . CYS A 1 192 ? -2.882 -2.420 -4.845 1.00 97.56 192 CYS A N 1
ATOM 1521 C CA . CYS A 1 192 ? -1.819 -1.432 -4.983 1.00 97.56 192 CYS A CA 1
ATOM 1522 C C . CYS A 1 192 ? -2.414 -0.100 -5.430 1.00 97.56 192 CYS A C 1
ATOM 1524 O O . CYS A 1 192 ? -3.534 -0.057 -5.949 1.00 97.56 192 CYS A O 1
ATOM 1526 N N . ASP A 1 193 ? -1.661 0.977 -5.252 1.00 96.12 193 ASP A N 1
ATOM 1527 C CA . ASP A 1 193 ? -1.982 2.283 -5.808 1.00 96.12 193 ASP A CA 1
ATOM 1528 C C . ASP A 1 193 ? -0.841 2.804 -6.693 1.00 96.12 193 ASP A C 1
ATOM 1530 O O . ASP A 1 193 ? 0.325 2.407 -6.590 1.00 96.12 193 ASP A O 1
ATOM 1534 N N . SER A 1 194 ? -1.190 3.707 -7.608 1.00 94.19 194 SER A N 1
ATOM 1535 C CA . SER A 1 194 ? -0.199 4.476 -8.344 1.00 94.19 194 SER A CA 1
ATOM 1536 C C . SER A 1 194 ? -0.822 5.683 -9.029 1.00 94.19 194 SER A C 1
ATOM 1538 O O . SER A 1 194 ? -1.854 5.583 -9.689 1.00 94.19 194 SER A O 1
ATOM 1540 N N . ASN A 1 195 ? -0.128 6.818 -8.982 1.00 92.62 195 ASN A N 1
ATOM 1541 C CA . ASN A 1 195 ? -0.442 7.975 -9.823 1.00 92.62 195 ASN A CA 1
ATOM 1542 C C . ASN A 1 195 ? 0.232 7.909 -11.208 1.00 92.62 195 ASN A C 1
ATOM 1544 O O . ASN A 1 195 ? -0.029 8.760 -12.062 1.00 92.62 195 ASN A O 1
ATOM 1548 N N . ARG A 1 196 ? 1.087 6.907 -11.455 1.00 91.56 196 ARG A N 1
ATOM 1549 C CA . ARG A 1 196 ? 1.861 6.778 -12.695 1.00 91.56 196 ARG A CA 1
ATOM 1550 C C . ARG A 1 196 ? 1.016 6.756 -13.966 1.00 91.56 196 ARG A C 1
ATOM 1552 O O . ARG A 1 196 ? 1.391 7.477 -14.889 1.00 91.56 196 ARG A O 1
ATOM 1559 N N . PRO A 1 197 ? -0.133 6.051 -14.036 1.00 93.62 197 PRO A N 1
ATOM 1560 C CA . PRO A 1 197 ? -0.957 6.050 -15.243 1.00 93.62 197 PRO A CA 1
ATOM 1561 C C . PRO A 1 197 ? -1.408 7.451 -15.679 1.00 93.62 197 PRO A C 1
ATOM 1563 O O . PRO A 1 197 ? -1.666 7.667 -16.862 1.00 93.62 197 PRO A O 1
ATOM 1566 N N . LEU A 1 198 ? -1.475 8.400 -14.739 1.00 94.00 198 LEU A N 1
ATOM 1567 C CA . LEU A 1 198 ? -1.781 9.801 -15.002 1.00 94.00 198 LEU A CA 1
ATOM 1568 C C . LEU A 1 198 ? -0.509 10.635 -15.216 1.00 94.00 198 LEU A C 1
ATOM 1570 O O . LEU A 1 198 ? -0.421 11.384 -16.184 1.00 94.00 198 LEU A O 1
ATOM 1574 N N . LEU A 1 199 ? 0.483 10.522 -14.327 1.00 92.38 199 LEU A N 1
ATOM 1575 C CA . LEU A 1 199 ? 1.669 11.383 -14.364 1.00 92.38 199 LEU A CA 1
ATOM 1576 C C . LEU A 1 199 ? 2.616 11.063 -15.522 1.00 92.38 199 LEU A C 1
ATOM 1578 O O . LEU A 1 199 ? 3.258 11.976 -16.042 1.00 92.38 199 LEU A O 1
ATOM 1582 N N . ASP A 1 200 ? 2.705 9.807 -15.958 1.00 92.19 200 ASP A N 1
ATOM 1583 C CA . ASP A 1 200 ? 3.609 9.413 -17.045 1.00 92.19 200 ASP A CA 1
ATOM 1584 C C . ASP A 1 200 ? 3.206 10.047 -18.391 1.00 92.19 200 ASP A C 1
ATOM 1586 O O . ASP A 1 200 ? 4.059 10.251 -19.253 1.00 92.19 200 ASP A O 1
ATOM 1590 N N . LEU A 1 201 ? 1.953 10.500 -18.525 1.00 93.19 201 LEU A N 1
ATOM 1591 C CA . LEU A 1 201 ? 1.471 11.280 -19.671 1.00 93.19 201 LEU A CA 1
ATOM 1592 C C . LEU A 1 201 ? 2.020 12.708 -19.744 1.00 93.19 201 LEU A C 1
ATOM 1594 O O . LEU A 1 201 ? 1.949 13.342 -20.790 1.00 93.19 201 LEU A O 1
ATOM 1598 N N . THR A 1 202 ? 2.581 13.221 -18.650 1.00 93.38 202 THR A N 1
ATOM 1599 C CA . THR A 1 202 ? 3.205 14.556 -18.609 1.00 93.38 202 THR A CA 1
ATOM 1600 C C . THR A 1 202 ? 4.686 14.524 -18.998 1.00 93.38 202 THR A C 1
ATOM 1602 O O . THR A 1 202 ? 5.360 15.555 -19.020 1.00 93.38 202 THR A O 1
ATOM 1605 N N . ARG A 1 203 ? 5.233 13.333 -19.279 1.00 91.31 203 ARG A N 1
ATOM 1606 C CA . ARG A 1 203 ? 6.646 13.143 -19.621 1.00 91.31 203 ARG A CA 1
ATOM 1607 C C . ARG A 1 203 ? 6.891 13.464 -21.092 1.00 91.31 203 ARG A C 1
ATOM 1609 O O . ARG A 1 203 ? 6.044 13.235 -21.944 1.00 91.31 203 ARG A O 1
ATOM 1616 N N . ARG A 1 204 ? 8.106 13.939 -21.393 1.00 92.56 204 ARG A N 1
ATOM 1617 C CA . ARG A 1 204 ? 8.531 14.239 -22.774 1.00 92.56 204 ARG A CA 1
ATOM 1618 C C . ARG A 1 204 ? 8.550 13.000 -23.675 1.00 92.56 204 ARG A C 1
ATOM 1620 O O . ARG A 1 204 ? 8.251 13.111 -24.854 1.00 92.56 204 ARG A O 1
ATOM 1627 N N . ASP A 1 205 ? 8.911 11.846 -23.120 1.00 91.62 205 ASP A N 1
ATOM 1628 C CA . ASP A 1 205 ? 8.990 10.572 -23.838 1.00 91.62 205 ASP A CA 1
ATOM 1629 C C . ASP A 1 205 ? 7.976 9.592 -23.239 1.00 91.62 205 ASP A C 1
ATOM 1631 O O . ASP A 1 205 ? 8.229 8.951 -22.214 1.00 91.62 205 ASP A O 1
ATOM 1635 N N . LEU A 1 206 ? 6.799 9.533 -23.866 1.00 91.25 206 LEU A N 1
ATOM 1636 C CA . LEU A 1 206 ? 5.665 8.732 -23.403 1.00 91.25 206 LEU A CA 1
ATOM 1637 C C . LEU A 1 206 ? 5.962 7.229 -23.470 1.00 91.25 206 LEU A C 1
ATOM 1639 O O . LEU A 1 206 ? 5.591 6.485 -22.561 1.00 91.25 206 LEU A O 1
ATOM 1643 N N . LEU A 1 207 ? 6.673 6.785 -24.512 1.00 87.69 207 LEU A N 1
ATOM 1644 C CA . LEU A 1 207 ? 7.018 5.378 -24.692 1.00 87.69 207 LEU A CA 1
ATOM 1645 C C . LEU A 1 207 ? 7.951 4.914 -23.574 1.00 87.69 207 LEU A C 1
ATOM 1647 O O . LEU A 1 207 ? 7.685 3.905 -22.918 1.00 87.69 207 LEU A O 1
ATOM 1651 N N . ARG A 1 208 ? 9.009 5.684 -23.297 1.00 86.19 208 ARG A N 1
ATOM 1652 C CA . ARG A 1 208 ? 9.937 5.392 -22.199 1.00 86.19 208 ARG A CA 1
ATOM 1653 C C . ARG A 1 208 ? 9.278 5.512 -20.828 1.00 86.19 208 ARG A C 1
ATOM 1655 O O . ARG A 1 208 ? 9.664 4.794 -19.907 1.00 86.19 208 ARG A O 1
ATOM 1662 N N . ALA A 1 209 ? 8.287 6.390 -20.682 1.00 85.88 209 ALA A N 1
ATOM 1663 C CA . ALA A 1 209 ? 7.496 6.506 -19.462 1.00 85.88 209 ALA A CA 1
ATOM 1664 C C . ALA A 1 209 ? 6.530 5.322 -19.250 1.00 85.88 209 ALA A C 1
ATOM 1666 O O . ALA A 1 209 ? 5.976 5.189 -18.165 1.00 85.88 209 ALA A O 1
ATOM 1667 N N . GLY A 1 210 ? 6.368 4.434 -20.239 1.00 86.50 210 GLY A N 1
ATOM 1668 C CA . GLY A 1 210 ? 5.500 3.259 -20.141 1.00 86.50 210 GLY A CA 1
ATOM 1669 C C . GLY A 1 210 ? 4.026 3.559 -20.414 1.00 86.50 210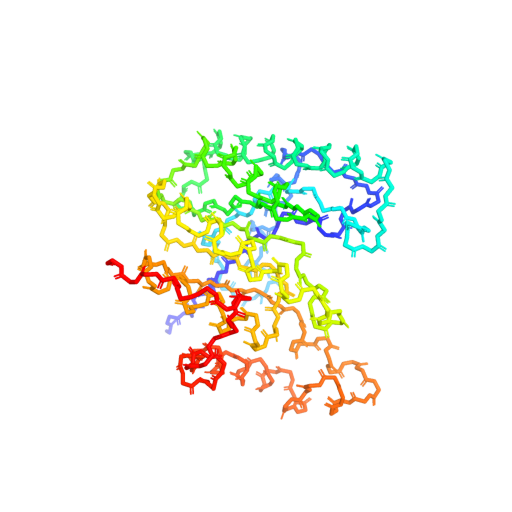 GLY A C 1
ATOM 1670 O O . GLY A 1 210 ? 3.162 2.760 -20.053 1.00 86.50 210 GLY A O 1
ATOM 1671 N N . VAL A 1 211 ? 3.728 4.694 -21.051 1.00 91.94 211 VAL A N 1
ATOM 1672 C CA . VAL A 1 211 ? 2.371 5.055 -21.467 1.00 91.94 211 VAL A CA 1
ATOM 1673 C C . VAL A 1 211 ? 1.893 4.078 -22.539 1.00 91.94 211 VAL A C 1
ATOM 1675 O O . VAL A 1 211 ? 2.575 3.839 -23.536 1.00 91.94 211 VAL A O 1
ATOM 1678 N N . ARG A 1 212 ? 0.700 3.512 -22.342 1.00 93.00 212 ARG A N 1
ATOM 1679 C CA . ARG A 1 212 ? 0.080 2.557 -23.275 1.00 93.00 212 ARG A CA 1
ATOM 1680 C C . ARG A 1 212 ? -1.000 3.192 -24.137 1.00 93.00 212 ARG A C 1
ATOM 1682 O O . ARG A 1 212 ? -1.279 2.696 -25.226 1.00 93.00 212 ARG A O 1
ATOM 1689 N N . LYS A 1 213 ? -1.607 4.278 -23.654 1.00 93.62 213 LYS A N 1
ATOM 1690 C CA . LYS A 1 213 ? -2.663 5.033 -24.335 1.00 93.62 213 LYS A CA 1
ATOM 1691 C C . LYS A 1 213 ? -2.431 6.528 -24.149 1.00 93.62 213 LYS A C 1
ATOM 1693 O O . LYS A 1 213 ? -2.054 6.949 -23.065 1.00 93.62 213 LYS A O 1
ATOM 1698 N N . ALA A 1 214 ? -2.678 7.320 -25.191 1.00 91.06 214 ALA A N 1
ATOM 1699 C CA . ALA A 1 214 ? -2.450 8.768 -25.164 1.00 91.06 214 ALA A CA 1
ATOM 1700 C C . ALA A 1 214 ? -3.443 9.526 -24.264 1.00 91.06 214 ALA A C 1
ATOM 1702 O O . ALA A 1 214 ? -3.120 10.595 -23.751 1.00 91.06 214 ALA A O 1
ATOM 1703 N N . TYR A 1 215 ? -4.644 8.978 -24.057 1.00 94.12 215 TYR A N 1
ATOM 1704 C CA . TYR A 1 215 ? -5.632 9.542 -23.144 1.00 94.12 215 TYR A CA 1
ATOM 1705 C C . TYR A 1 215 ? -5.550 8.877 -21.768 1.00 94.12 215 TYR A C 1
ATOM 1707 O O . TYR A 1 215 ? -5.463 7.654 -21.655 1.00 94.12 215 TYR A O 1
ATOM 1715 N N . TRP A 1 216 ? -5.596 9.682 -20.703 1.00 93.81 216 TRP A N 1
ATOM 1716 C CA . TRP A 1 216 ? -5.354 9.195 -19.343 1.00 93.81 216 TRP A CA 1
ATOM 1717 C C . TRP A 1 216 ? -6.384 8.180 -18.861 1.00 93.81 216 TRP A C 1
ATOM 1719 O O . TRP A 1 216 ? -6.005 7.241 -18.168 1.00 93.81 216 TRP A O 1
ATOM 1729 N N . ARG A 1 217 ? -7.662 8.319 -19.241 1.00 94.31 217 ARG A N 1
ATOM 1730 C CA . ARG A 1 217 ? -8.692 7.349 -18.835 1.00 94.31 217 ARG A CA 1
ATOM 1731 C C . ARG A 1 217 ? -8.438 5.989 -19.459 1.00 94.31 217 ARG A C 1
ATOM 1733 O O . ARG A 1 217 ? -8.503 4.990 -18.756 1.00 94.31 217 ARG A O 1
ATOM 1740 N N . ASP A 1 218 ? -8.074 5.969 -20.736 1.00 95.81 218 ASP A N 1
ATOM 1741 C CA . ASP A 1 218 ? -7.755 4.731 -21.446 1.00 95.81 218 ASP A CA 1
ATOM 1742 C C . ASP A 1 218 ? -6.477 4.095 -20.890 1.00 95.81 218 ASP A C 1
ATOM 1744 O O . ASP A 1 218 ? -6.367 2.874 -20.810 1.00 95.81 218 ASP A O 1
ATOM 1748 N N . ASN A 1 219 ? -5.507 4.916 -20.471 1.00 94.94 219 ASN A N 1
ATOM 1749 C CA . ASN A 1 219 ? -4.276 4.432 -19.852 1.00 94.94 219 ASN A CA 1
ATOM 1750 C C . ASN A 1 219 ? -4.543 3.837 -18.459 1.00 94.94 219 ASN A C 1
ATOM 1752 O O . ASN A 1 219 ? -4.000 2.787 -18.130 1.00 94.94 219 ASN A O 1
ATOM 1756 N N . VAL A 1 220 ? -5.406 4.473 -17.658 1.00 94.75 220 VAL A N 1
ATOM 1757 C CA . VAL A 1 220 ? -5.875 3.938 -16.369 1.00 94.75 220 VAL A CA 1
ATOM 1758 C C . VAL A 1 220 ? -6.648 2.635 -16.573 1.00 94.75 220 VAL A C 1
ATOM 1760 O O . VAL A 1 220 ? -6.338 1.655 -15.905 1.00 94.75 220 VAL A O 1
ATOM 1763 N N . ALA A 1 221 ? -7.598 2.596 -17.512 1.00 95.69 221 ALA A N 1
ATOM 1764 C CA . ALA A 1 221 ? -8.373 1.396 -17.824 1.00 95.69 221 ALA A CA 1
ATOM 1765 C C . ALA A 1 221 ? -7.465 0.228 -18.231 1.00 95.69 221 ALA A C 1
ATOM 1767 O O . ALA A 1 221 ? -7.590 -0.862 -17.685 1.00 95.69 221 ALA A O 1
ATOM 1768 N N . TRP A 1 222 ? -6.470 0.487 -19.088 1.00 95.81 222 TRP A N 1
ATOM 1769 C CA . TRP A 1 222 ? -5.479 -0.521 -19.456 1.00 95.81 222 TRP A CA 1
ATOM 1770 C C . TRP A 1 222 ? -4.748 -1.088 -18.234 1.00 95.81 222 TRP A C 1
ATOM 1772 O O . TRP A 1 222 ? -4.597 -2.299 -18.128 1.00 95.81 222 TRP A O 1
ATOM 1782 N N . TRP A 1 223 ? -4.306 -0.236 -17.301 1.00 95.12 223 TRP A N 1
ATOM 1783 C CA . TRP A 1 223 ? -3.624 -0.695 -16.087 1.00 95.12 223 TRP A CA 1
ATOM 1784 C C . TRP A 1 223 ? -4.543 -1.475 -15.146 1.00 95.12 223 TRP A C 1
ATOM 1786 O O . TRP A 1 223 ? -4.083 -2.434 -14.533 1.00 95.12 223 TRP A O 1
ATOM 1796 N N . LEU A 1 224 ? -5.824 -1.111 -15.051 1.00 94.94 224 LEU A N 1
ATOM 1797 C CA . LEU A 1 224 ? -6.809 -1.872 -14.278 1.00 94.94 224 LEU A CA 1
ATOM 1798 C C . LEU A 1 224 ? -6.990 -3.281 -14.853 1.00 94.94 224 LEU A C 1
ATOM 1800 O O . LEU A 1 224 ? -6.838 -4.257 -14.117 1.00 94.94 224 LEU A O 1
ATOM 1804 N N . ASP A 1 225 ? -7.223 -3.389 -16.164 1.00 96.75 225 ASP A N 1
ATOM 1805 C CA . ASP A 1 225 ? -7.356 -4.677 -16.858 1.00 96.75 225 ASP A CA 1
ATOM 1806 C C . ASP A 1 225 ? -6.077 -5.510 -16.720 1.00 96.75 225 ASP A C 1
ATOM 1808 O O . ASP A 1 225 ? -6.109 -6.715 -16.462 1.00 96.75 225 ASP A O 1
ATOM 1812 N N . TYR A 1 226 ? -4.925 -4.853 -16.843 1.00 95.50 226 TYR A N 1
ATOM 1813 C CA . TYR A 1 226 ? -3.627 -5.496 -16.741 1.00 95.50 226 TYR A CA 1
ATOM 1814 C C . TYR A 1 226 ? -3.344 -6.037 -15.334 1.00 95.50 226 TYR A C 1
ATOM 1816 O O . TYR A 1 226 ? -2.904 -7.178 -15.189 1.00 95.50 226 TYR A O 1
ATOM 1824 N N . CYS A 1 227 ? -3.644 -5.262 -14.289 1.00 96.12 227 CYS A N 1
ATOM 1825 C CA . CYS A 1 227 ? -3.547 -5.718 -12.904 1.00 96.12 227 CYS A CA 1
ATOM 1826 C C . CYS A 1 227 ? -4.533 -6.859 -12.610 1.00 96.12 227 CYS A C 1
ATOM 1828 O O . CYS A 1 227 ? -4.162 -7.819 -11.934 1.00 96.12 227 CYS A O 1
ATOM 1830 N N . ALA A 1 228 ? -5.751 -6.820 -13.158 1.00 95.88 228 ALA A N 1
ATOM 1831 C CA . ALA A 1 228 ? -6.711 -7.918 -13.029 1.00 95.88 228 ALA A CA 1
ATOM 1832 C C . ALA A 1 228 ? -6.202 -9.216 -13.687 1.00 95.88 228 ALA A C 1
ATOM 1834 O O . ALA A 1 228 ? -6.413 -10.312 -13.166 1.00 95.88 228 ALA A O 1
ATOM 1835 N N . ALA A 1 229 ? -5.463 -9.098 -14.793 1.00 97.25 229 ALA A N 1
ATOM 1836 C CA . ALA A 1 229 ? -4.867 -10.219 -15.515 1.00 97.25 229 ALA A CA 1
ATOM 1837 C C . ALA A 1 229 ? -3.477 -10.646 -14.994 1.00 97.25 229 ALA A C 1
ATOM 1839 O O . ALA A 1 229 ? -2.848 -11.515 -15.603 1.00 97.25 229 ALA A O 1
ATOM 1840 N N . MET A 1 230 ? -2.986 -10.092 -13.876 1.00 96.69 230 MET A N 1
ATOM 1841 C CA . MET A 1 230 ? -1.595 -10.259 -13.416 1.00 96.69 230 MET A CA 1
ATOM 1842 C C . MET A 1 230 ? -1.159 -11.726 -13.255 1.00 96.69 230 MET A C 1
ATOM 1844 O O . MET A 1 230 ? -0.014 -12.060 -13.564 1.00 96.69 230 MET A O 1
ATOM 1848 N N . ARG A 1 231 ? -2.069 -12.634 -12.866 1.00 96.81 231 ARG A N 1
ATOM 1849 C CA . ARG A 1 231 ? -1.792 -14.086 -12.753 1.00 96.81 231 ARG A CA 1
ATOM 1850 C C . ARG A 1 231 ? -1.448 -14.759 -14.085 1.00 96.81 231 ARG A C 1
ATOM 1852 O O . ARG A 1 231 ? -0.817 -15.811 -14.116 1.00 96.81 231 ARG A O 1
ATOM 1859 N N . SER A 1 232 ? -1.837 -14.149 -15.202 1.00 96.69 232 SER A N 1
ATOM 1860 C CA . SER A 1 232 ? -1.493 -14.632 -16.542 1.00 96.69 232 SER A CA 1
ATOM 1861 C C . SER A 1 232 ? -0.110 -14.166 -17.006 1.00 96.69 232 SER A C 1
ATOM 1863 O O . SER A 1 232 ? 0.397 -14.691 -18.003 1.00 96.69 232 SER A O 1
ATOM 1865 N N . SER A 1 233 ? 0.506 -13.205 -16.305 1.00 96.00 233 SER A N 1
ATOM 1866 C CA . SER A 1 233 ? 1.825 -12.670 -16.649 1.00 96.00 233 SER A CA 1
ATOM 1867 C C . SER A 1 233 ? 2.921 -13.732 -16.524 1.00 96.00 233 SER A C 1
ATOM 1869 O O . SER A 1 233 ? 2.840 -14.667 -15.724 1.00 96.00 233 SER A O 1
ATOM 1871 N N . LYS A 1 234 ? 4.000 -13.567 -17.298 1.00 95.12 234 LYS A N 1
ATOM 1872 C CA . LYS A 1 234 ? 5.174 -14.446 -17.195 1.00 95.12 234 LYS A CA 1
ATOM 1873 C C . LYS A 1 234 ? 5.851 -14.356 -15.825 1.00 95.12 234 LYS A C 1
ATOM 1875 O O . LYS A 1 234 ? 6.338 -15.360 -15.333 1.00 95.12 234 LYS A O 1
ATOM 1880 N N . PHE A 1 235 ? 5.836 -13.181 -15.193 1.00 94.19 235 PHE A N 1
ATOM 1881 C CA . PHE A 1 235 ? 6.489 -12.970 -13.899 1.00 94.19 235 PHE A CA 1
ATOM 1882 C C . PHE A 1 235 ? 5.727 -13.604 -12.735 1.00 94.19 235 PHE A C 1
ATOM 1884 O O . PHE A 1 235 ? 6.332 -13.874 -11.708 1.00 94.19 235 PHE A O 1
ATOM 1891 N N . TYR A 1 236 ? 4.425 -13.859 -12.887 1.00 95.44 236 TYR A N 1
ATOM 1892 C CA . TYR A 1 236 ? 3.672 -14.640 -11.906 1.00 95.44 236 TYR A CA 1
ATOM 1893 C C . TYR A 1 236 ? 3.963 -16.138 -12.058 1.00 9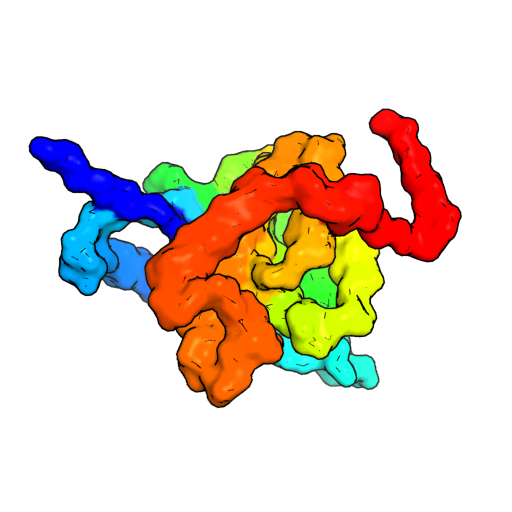5.44 236 TYR A C 1
ATOM 1895 O O . TYR A 1 236 ? 4.104 -16.848 -11.069 1.00 95.44 236 TYR A O 1
ATOM 1903 N N . LYS A 1 237 ? 4.075 -16.622 -13.304 1.00 92.75 237 LYS A N 1
ATOM 1904 C CA . LYS A 1 237 ? 4.375 -18.032 -13.615 1.00 92.75 237 LYS A CA 1
ATOM 1905 C C . LYS A 1 237 ? 5.813 -18.417 -13.267 1.00 92.75 237 LYS A C 1
ATOM 1907 O O . LYS A 1 237 ? 6.073 -19.544 -12.862 1.00 92.75 237 LYS A O 1
ATOM 1912 N N . GLU A 1 238 ? 6.728 -17.471 -13.424 1.00 86.69 238 GLU A N 1
ATOM 1913 C CA . GLU A 1 238 ? 8.150 -17.606 -13.127 1.00 86.69 238 GLU A CA 1
ATOM 1914 C C . GLU A 1 238 ? 8.558 -16.518 -12.130 1.00 86.69 238 GLU A C 1
ATOM 1916 O O . GLU A 1 238 ? 9.265 -15.566 -12.487 1.00 86.69 238 GLU A O 1
ATOM 1921 N N . PRO A 1 239 ? 8.079 -16.608 -10.878 1.00 77.19 239 PRO A N 1
ATOM 1922 C CA . PRO A 1 239 ? 8.430 -15.627 -9.878 1.00 77.19 239 PRO A CA 1
ATOM 1923 C C . PRO A 1 239 ? 9.935 -15.718 -9.604 1.00 77.19 239 PRO A C 1
ATOM 1925 O O . PRO A 1 239 ? 10.533 -16.802 -9.667 1.00 77.19 239 PRO A O 1
ATOM 1928 N N . PRO A 1 240 ? 10.574 -14.578 -9.322 1.00 71.62 240 PRO A N 1
ATOM 1929 C CA . PRO A 1 240 ? 11.999 -14.529 -9.052 1.00 71.62 240 PRO A CA 1
ATOM 1930 C C . PRO A 1 240 ? 12.359 -15.459 -7.897 1.00 71.62 240 PRO A C 1
ATOM 1932 O O . PRO A 1 240 ? 11.758 -15.423 -6.827 1.00 71.62 240 PRO A O 1
ATOM 1935 N N . ARG A 1 241 ? 13.353 -16.313 -8.143 1.00 70.50 241 ARG A N 1
ATOM 1936 C CA . ARG A 1 241 ? 13.876 -17.255 -7.155 1.00 70.50 241 ARG A CA 1
ATOM 1937 C C . ARG A 1 241 ? 14.870 -16.520 -6.262 1.00 70.50 241 ARG A C 1
ATOM 1939 O O . ARG A 1 241 ? 15.820 -15.931 -6.776 1.00 70.50 241 ARG A O 1
ATOM 1946 N N . LEU A 1 242 ? 14.686 -16.581 -4.946 1.00 68.94 242 LEU A N 1
ATOM 1947 C CA . LEU A 1 242 ? 15.735 -16.192 -4.006 1.00 68.94 242 LEU A CA 1
ATOM 1948 C C . LEU A 1 242 ? 16.838 -17.263 -4.046 1.00 68.94 242 LEU A C 1
ATOM 1950 O O . LEU A 1 242 ? 16.554 -18.444 -3.865 1.00 68.94 242 LEU A O 1
ATOM 1954 N N . ASN A 1 243 ? 18.067 -16.845 -4.374 1.00 54.25 243 ASN A N 1
ATOM 1955 C CA . ASN A 1 243 ? 19.334 -17.593 -4.317 1.00 54.25 243 ASN A CA 1
ATOM 1956 C C . ASN A 1 243 ? 19.218 -19.114 -4.068 1.00 54.25 243 ASN A C 1
ATOM 1958 O O . ASN A 1 243 ? 19.396 -19.568 -2.943 1.00 54.25 243 ASN A O 1
ATOM 1962 N N . ASN A 1 244 ? 18.967 -19.905 -5.121 1.00 45.59 244 ASN A N 1
ATOM 1963 C CA . ASN A 1 244 ? 19.048 -21.380 -5.148 1.00 45.59 244 ASN A CA 1
ATOM 1964 C C . ASN A 1 244 ? 18.305 -22.176 -4.049 1.00 45.59 244 ASN A C 1
ATOM 1966 O O . ASN A 1 244 ? 18.440 -23.399 -4.012 1.00 45.59 244 ASN A O 1
ATOM 1970 N N . GLN A 1 245 ? 17.490 -21.553 -3.199 1.00 46.88 245 GLN A N 1
ATOM 1971 C CA . GLN A 1 245 ? 16.701 -22.274 -2.209 1.00 46.88 245 GLN A CA 1
ATOM 1972 C C . GLN A 1 245 ? 15.362 -22.686 -2.823 1.00 46.88 245 GLN A C 1
ATOM 1974 O O . GLN A 1 245 ? 14.470 -21.875 -3.077 1.00 46.88 245 GLN A O 1
ATOM 1979 N N . LEU A 1 246 ? 15.233 -23.990 -3.077 1.00 39.53 246 LEU A N 1
ATOM 1980 C CA . LEU A 1 246 ? 13.940 -24.656 -3.176 1.00 39.53 246 LEU A CA 1
ATOM 1981 C C . LEU A 1 246 ? 13.262 -24.515 -1.809 1.00 39.53 246 LEU A C 1
ATOM 1983 O O . LEU A 1 246 ? 13.546 -25.286 -0.896 1.00 39.53 246 LEU A O 1
ATOM 1987 N N . PHE A 1 247 ? 12.393 -23.519 -1.649 1.00 45.84 247 PHE A N 1
ATOM 1988 C CA . PHE A 1 247 ? 11.488 -23.501 -0.506 1.00 45.84 247 PHE A CA 1
ATOM 1989 C C . PHE A 1 247 ? 10.582 -24.725 -0.621 1.00 45.84 247 PHE A C 1
ATOM 1991 O O . PHE A 1 247 ? 9.820 -24.851 -1.585 1.00 45.84 247 PHE A O 1
ATOM 1998 N N . LEU A 1 248 ? 10.737 -25.644 0.334 1.00 35.97 248 LEU A N 1
ATOM 1999 C CA . LEU A 1 248 ? 9.901 -26.825 0.473 1.00 35.97 248 LEU A CA 1
ATOM 2000 C C . LEU A 1 248 ? 8.443 -26.372 0.535 1.00 35.97 248 LEU A C 1
ATOM 2002 O O . LEU A 1 248 ? 8.054 -25.566 1.378 1.00 35.97 248 LEU A O 1
ATOM 2006 N N . VAL A 1 249 ? 7.671 -26.864 -0.425 1.00 35.62 249 VAL A N 1
ATOM 2007 C CA . VAL A 1 249 ? 6.218 -26.772 -0.423 1.00 35.62 249 VAL A CA 1
ATOM 2008 C C . VAL A 1 249 ? 5.752 -27.732 0.670 1.00 35.62 249 VAL A C 1
ATOM 2010 O O . VAL A 1 249 ? 5.952 -28.938 0.524 1.00 35.62 249 VAL A O 1
ATOM 2013 N N . PHE A 1 250 ? 5.221 -27.197 1.767 1.00 34.56 250 PHE A N 1
ATOM 2014 C CA . PHE A 1 250 ? 4.417 -27.963 2.719 1.00 34.56 250 PHE A CA 1
ATOM 2015 C C . PHE A 1 250 ? 2.942 -27.759 2.388 1.00 34.56 250 PHE A C 1
ATOM 2017 O O . PHE A 1 250 ? 2.582 -26.603 2.061 1.00 34.56 250 PHE A O 1
#